Protein AF-A0A370L7A7-F1 (afdb_monomer_lite)

pLDDT: mean 73.79, std 17.94, range [21.23, 95.62]

Secondary structure (DSSP, 8-state):
------GGG-SSS-----S---GGGEEEBT-EEEEEEES-TTEEEEEEETTS-GGGEEEEEE--TT-SEEEEEEEE-SSEEEEEEEEETTT--EEEEEEEEEES-SEEEEEEEEPTT------HHHHHHHHHHHHHHHH--EEEEEEEE-GGG-PPP----SEE-SSSHHHHHHHHHH---TT-SEEEEE-SEETTTBSEEEETTEEEE--TT--GGGHHHHHHHHHHHHHHHHS-SSP--BSSTTBTTBS--SSS---B----S-EEEPPPP-

Structure (mmCIF, N/CA/C/O backbone):
data_AF-A0A370L7A7-F1
#
_entry.id   AF-A0A370L7A7-F1
#
loop_
_atom_site.group_PDB
_atom_site.id
_atom_site.type_symbol
_atom_site.label_atom_id
_atom_site.label_alt_id
_atom_site.label_comp_id
_atom_site.label_asym_id
_atom_site.label_entity_id
_atom_site.label_seq_id
_atom_site.pdbx_PDB_ins_code
_atom_site.Cartn_x
_atom_site.Cartn_y
_atom_site.Cartn_z
_atom_site.occupancy
_atom_site.B_iso_or_equiv
_atom_site.auth_seq_id
_atom_site.auth_comp_id
_atom_site.auth_asym_id
_atom_site.auth_atom_id
_atom_site.pdbx_PDB_model_num
ATOM 1 N N . MET A 1 1 ? 35.974 7.901 -20.187 1.00 23.95 1 MET A N 1
ATOM 2 C CA . MET A 1 1 ? 35.525 9.236 -19.732 1.00 23.95 1 MET A CA 1
ATOM 3 C C . MET A 1 1 ? 34.184 9.021 -19.047 1.00 23.95 1 MET A C 1
ATOM 5 O O . MET A 1 1 ? 33.267 8.573 -19.719 1.00 23.95 1 MET A O 1
ATOM 9 N N . ALA A 1 2 ? 34.089 9.188 -17.727 1.00 21.23 2 ALA A N 1
ATOM 10 C CA . ALA A 1 2 ? 32.822 9.002 -17.018 1.00 21.23 2 ALA A CA 1
ATOM 11 C C . ALA A 1 2 ? 31.926 10.217 -17.289 1.00 21.23 2 ALA A C 1
ATOM 13 O O . ALA A 1 2 ? 32.272 11.336 -16.910 1.00 21.23 2 ALA A O 1
ATOM 14 N N . ILE A 1 3 ? 30.816 10.013 -17.995 1.00 23.38 3 ILE A N 1
ATOM 15 C CA . ILE A 1 3 ? 29.836 11.067 -18.259 1.00 23.38 3 ILE A CA 1
ATOM 16 C C . ILE A 1 3 ? 28.968 11.188 -17.007 1.00 23.38 3 ILE A C 1
ATOM 18 O O . ILE A 1 3 ? 28.091 10.367 -16.758 1.00 23.38 3 ILE A O 1
ATOM 22 N N . THR A 1 4 ? 29.237 12.196 -16.181 1.00 25.44 4 THR A N 1
ATOM 23 C CA . THR A 1 4 ? 28.357 12.556 -15.067 1.00 25.44 4 THR A CA 1
ATOM 24 C C . THR A 1 4 ? 27.164 13.328 -15.625 1.00 25.44 4 THR A C 1
ATOM 26 O O . THR A 1 4 ? 27.254 14.533 -15.860 1.00 25.44 4 THR A O 1
ATOM 29 N N . VAL A 1 5 ? 26.051 12.632 -15.858 1.00 29.84 5 VAL A N 1
ATOM 3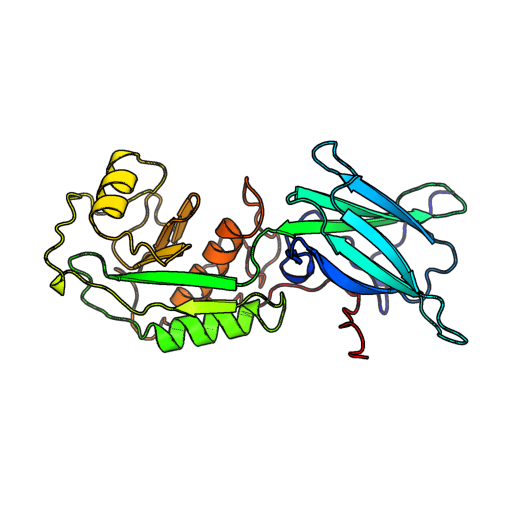0 C CA . VAL A 1 5 ? 24.775 13.263 -16.223 1.00 29.84 5 VAL A CA 1
ATOM 31 C C . VAL A 1 5 ? 24.297 14.101 -15.035 1.00 29.84 5 VAL A C 1
ATOM 33 O O . VAL A 1 5 ? 24.143 13.585 -13.927 1.00 29.84 5 VAL A O 1
ATOM 36 N N . LYS A 1 6 ? 24.105 15.412 -15.230 1.00 27.92 6 LYS A N 1
ATOM 37 C CA . LYS A 1 6 ? 23.624 16.304 -14.166 1.00 27.92 6 LYS A CA 1
ATOM 38 C C . LYS A 1 6 ? 22.087 16.297 -14.152 1.00 27.92 6 LYS A C 1
ATOM 40 O O . LYS A 1 6 ? 21.486 16.461 -15.208 1.00 27.92 6 LYS A O 1
ATOM 45 N N . PRO A 1 7 ? 21.430 16.216 -12.977 1.00 35.78 7 PRO A N 1
ATOM 46 C CA . PRO A 1 7 ? 19.965 16.105 -12.865 1.00 35.78 7 PRO A CA 1
ATOM 47 C C . PRO A 1 7 ? 19.146 17.204 -13.562 1.00 35.78 7 PRO A C 1
ATOM 49 O O . PRO A 1 7 ? 17.976 17.009 -13.872 1.00 35.78 7 PRO A O 1
ATOM 52 N N . LYS A 1 8 ? 19.748 18.373 -13.802 1.00 34.03 8 LYS A N 1
ATOM 53 C CA . LYS A 1 8 ? 19.114 19.520 -14.467 1.00 34.03 8 LYS A CA 1
ATOM 54 C C . LYS A 1 8 ? 19.068 19.419 -15.997 1.00 34.03 8 LYS A C 1
ATOM 56 O O . LYS A 1 8 ? 18.310 20.158 -16.609 1.00 34.03 8 LYS A O 1
ATOM 61 N N . ASP A 1 9 ? 19.861 18.526 -16.587 1.00 31.81 9 ASP A N 1
ATOM 62 C CA . ASP A 1 9 ? 19.927 18.325 -18.041 1.00 31.81 9 ASP A CA 1
ATOM 63 C C . ASP A 1 9 ? 18.863 17.309 -18.519 1.00 31.81 9 ASP A C 1
ATOM 65 O O . ASP A 1 9 ? 18.773 16.987 -19.698 1.00 31.81 9 ASP A O 1
ATOM 69 N N . LEU A 1 10 ? 18.030 16.822 -17.593 1.00 36.69 10 LEU A N 1
ATOM 70 C CA . LEU A 1 10 ? 16.933 15.885 -17.821 1.00 36.69 10 LEU A CA 1
ATOM 71 C C . LEU A 1 10 ? 15.619 16.666 -17.985 1.00 36.69 10 LEU A C 1
ATOM 73 O O . LEU A 1 10 ? 14.762 16.712 -17.093 1.00 36.69 10 LEU A O 1
ATOM 77 N N . THR A 1 11 ? 15.490 17.353 -19.120 1.00 34.94 11 THR A N 1
ATOM 78 C CA . THR A 1 11 ? 14.222 17.916 -19.598 1.00 34.94 11 THR A CA 1
ATOM 79 C C . THR A 1 11 ? 13.425 16.787 -20.255 1.00 34.94 11 THR A C 1
ATOM 81 O O . THR A 1 11 ? 13.694 16.435 -21.396 1.00 34.94 11 THR A O 1
ATOM 84 N N . ASP A 1 12 ? 12.485 16.225 -19.489 1.00 32.69 12 ASP A N 1
ATOM 85 C CA . ASP A 1 12 ? 11.669 15.019 -19.742 1.00 32.69 12 ASP A CA 1
ATOM 86 C C . ASP A 1 12 ? 12.405 13.664 -19.652 1.00 32.69 12 ASP A C 1
ATOM 88 O O . ASP A 1 12 ? 13.176 13.293 -20.525 1.00 32.69 12 ASP A O 1
ATOM 92 N N . GLY A 1 13 ? 12.111 12.899 -18.582 1.00 32.56 13 GLY A N 1
ATOM 93 C CA . GLY A 1 13 ? 12.817 11.656 -18.210 1.00 32.56 13 GLY A CA 1
ATOM 94 C C . GLY A 1 13 ? 14.226 11.988 -17.707 1.00 32.56 13 GLY A C 1
ATOM 95 O O . GLY A 1 13 ? 14.992 12.630 -18.395 1.00 32.56 13 GLY A O 1
ATOM 96 N N . PHE A 1 14 ? 14.708 11.702 -16.508 1.00 37.19 14 PHE A N 1
ATOM 97 C CA . PHE A 1 14 ? 14.508 10.668 -15.512 1.00 37.19 14 PHE A CA 1
ATOM 98 C C . PHE A 1 14 ? 14.930 11.313 -14.174 1.00 37.19 14 PHE A C 1
ATOM 100 O O . PHE A 1 14 ? 15.757 12.217 -14.161 1.00 37.19 14 PHE A O 1
ATOM 107 N N . GLU A 1 15 ? 14.399 10.894 -13.031 1.00 38.47 15 GLU A N 1
ATOM 108 C CA . GLU A 1 15 ? 15.046 11.208 -11.747 1.00 38.47 15 GLU A CA 1
ATOM 109 C C . GLU A 1 15 ? 15.619 9.906 -11.221 1.00 38.47 15 GLU A C 1
ATOM 111 O O . GLU A 1 15 ? 14.864 8.942 -11.074 1.00 38.47 15 GLU A O 1
ATOM 116 N N . ALA A 1 16 ? 16.933 9.888 -10.962 1.00 39.25 16 ALA A N 1
ATOM 117 C CA . ALA A 1 16 ? 17.579 8.873 -10.143 1.00 39.25 16 ALA A CA 1
ATOM 118 C C . ALA A 1 16 ? 16.805 8.799 -8.825 1.00 39.25 16 ALA A C 1
ATOM 120 O O . ALA A 1 16 ? 16.933 9.678 -7.971 1.00 39.25 16 ALA A O 1
ATOM 121 N N . ALA A 1 17 ? 15.944 7.794 -8.687 1.00 41.09 17 ALA A N 1
ATOM 122 C CA . ALA A 1 17 ? 15.307 7.524 -7.419 1.00 41.09 17 ALA A CA 1
ATOM 123 C C . ALA A 1 17 ? 16.418 7.004 -6.502 1.00 41.09 17 ALA A C 1
ATOM 125 O O . ALA A 1 17 ? 16.807 5.841 -6.577 1.00 41.09 17 ALA A O 1
ATOM 126 N N . GLY A 1 18 ? 16.973 7.892 -5.672 1.00 39.41 18 GLY A N 1
ATOM 127 C CA . GLY A 1 18 ? 17.609 7.466 -4.432 1.00 39.41 18 GLY A CA 1
ATOM 128 C C . GLY A 1 18 ? 16.570 6.634 -3.690 1.00 39.41 18 GLY A C 1
ATOM 129 O O . GLY A 1 18 ? 15.438 7.092 -3.550 1.00 39.41 18 GLY A O 1
ATOM 130 N N . GLY A 1 19 ? 16.925 5.388 -3.373 1.00 40.50 19 GLY A N 1
ATOM 131 C CA . GLY A 1 19 ? 15.992 4.295 -3.100 1.00 40.50 19 GLY A CA 1
ATOM 132 C C . GLY A 1 19 ? 14.729 4.696 -2.334 1.00 40.50 19 GLY A C 1
ATOM 133 O O . GLY A 1 19 ? 14.802 5.291 -1.265 1.00 40.50 19 GLY A O 1
ATOM 134 N N . GLY A 1 20 ? 13.571 4.348 -2.890 1.00 40.66 20 GLY A N 1
ATOM 135 C CA . GLY A 1 20 ? 12.274 4.532 -2.246 1.00 40.66 20 GLY A CA 1
ATOM 136 C C . GLY A 1 20 ? 11.209 3.689 -2.941 1.00 40.66 20 GLY A C 1
ATOM 137 O O . GLY A 1 20 ? 11.249 3.547 -4.165 1.00 40.66 20 GLY A O 1
ATOM 138 N N . ASN A 1 21 ? 10.328 3.087 -2.139 1.00 53.75 21 ASN A N 1
ATOM 139 C CA . ASN A 1 21 ? 9.256 2.168 -2.526 1.00 53.75 21 ASN A CA 1
ATOM 140 C C . ASN A 1 21 ? 8.087 2.942 -3.107 1.00 53.75 21 ASN A C 1
ATOM 142 O O . ASN A 1 21 ? 7.492 3.760 -2.407 1.00 53.75 21 ASN A O 1
ATOM 146 N N . MET A 1 22 ? 7.708 2.648 -4.347 1.00 50.75 22 MET A N 1
ATOM 147 C CA . MET A 1 22 ? 6.717 3.477 -4.998 1.00 50.75 22 MET A CA 1
ATOM 148 C C . MET A 1 22 ? 5.514 2.705 -5.540 1.00 50.75 22 MET A C 1
ATOM 150 O O . MET A 1 22 ? 5.657 1.790 -6.332 1.00 50.75 22 MET A O 1
ATOM 154 N N . PRO A 1 23 ? 4.289 3.109 -5.208 1.00 43.50 23 PRO A N 1
ATOM 155 C CA . PRO A 1 23 ? 3.060 2.472 -5.687 1.00 43.50 23 PRO A CA 1
ATOM 156 C C . PRO A 1 23 ? 2.878 2.334 -7.216 1.00 43.50 23 PRO A C 1
ATOM 158 O O . PRO A 1 23 ? 2.217 1.413 -7.694 1.00 43.50 23 PRO A O 1
ATOM 161 N N . TRP A 1 24 ? 3.511 3.179 -8.035 1.00 51.16 24 TRP A N 1
ATOM 162 C CA . TRP A 1 24 ? 3.556 2.984 -9.499 1.00 51.16 24 TRP A CA 1
ATOM 163 C C . TRP A 1 24 ? 4.594 1.929 -9.943 1.00 51.16 24 TRP A C 1
ATOM 165 O O . TRP A 1 24 ? 4.650 1.580 -11.122 1.00 51.16 24 TRP A O 1
ATOM 175 N N . GLN A 1 25 ? 5.387 1.400 -9.014 1.00 65.19 25 GLN A N 1
ATOM 176 C CA . GLN A 1 25 ? 6.301 0.266 -9.164 1.00 65.19 25 GLN A CA 1
ATOM 177 C C . GLN A 1 25 ? 5.666 -1.065 -8.722 1.00 65.19 25 GLN A C 1
ATOM 179 O O . GLN A 1 25 ? 6.345 -2.086 -8.726 1.00 65.19 25 GLN A O 1
ATOM 184 N N . LEU A 1 26 ? 4.373 -1.069 -8.366 1.00 73.81 26 LEU A N 1
ATOM 185 C CA . LEU A 1 26 ? 3.635 -2.294 -8.055 1.00 73.81 26 LEU A CA 1
ATOM 186 C C . LEU A 1 26 ? 3.154 -2.988 -9.328 1.00 73.81 26 LEU A C 1
ATOM 188 O O . LEU A 1 26 ? 2.537 -2.360 -10.197 1.00 73.81 26 LEU A O 1
ATOM 192 N N . ILE A 1 27 ? 3.390 -4.292 -9.398 1.00 76.31 27 ILE A N 1
ATOM 193 C CA . ILE A 1 27 ? 2.837 -5.181 -10.417 1.00 76.31 27 ILE A CA 1
ATOM 194 C C . ILE A 1 27 ? 2.163 -6.342 -9.694 1.00 76.31 27 ILE A C 1
ATOM 196 O O . ILE A 1 27 ? 2.765 -6.991 -8.844 1.00 76.31 27 ILE A O 1
ATOM 200 N N . GLU A 1 28 ? 0.900 -6.606 -10.011 1.00 77.25 28 GLU A N 1
ATOM 201 C CA . GLU A 1 28 ? 0.228 -7.796 -9.494 1.00 77.25 28 GLU A CA 1
ATOM 202 C C . GLU A 1 28 ? 0.887 -9.057 -10.054 1.00 77.25 28 GLU A C 1
ATOM 204 O O . GLU A 1 28 ? 1.286 -9.102 -11.220 1.00 77.25 28 GLU A O 1
ATOM 209 N N . ARG A 1 29 ? 0.984 -10.110 -9.249 1.00 82.38 29 ARG A N 1
ATOM 210 C CA . ARG A 1 29 ? 1.418 -11.422 -9.718 1.00 82.38 29 ARG A CA 1
ATOM 211 C C . ARG A 1 29 ? 0.452 -11.942 -10.789 1.00 82.38 29 ARG A C 1
ATOM 213 O O . ARG A 1 29 ? -0.748 -12.021 -10.572 1.00 82.38 29 ARG A O 1
ATOM 220 N N . GLY A 1 30 ? 0.990 -12.327 -11.943 1.00 79.50 30 GLY A N 1
ATOM 221 C CA . GLY A 1 30 ? 0.217 -12.664 -13.143 1.00 79.50 30 GLY A CA 1
ATOM 222 C C . GLY A 1 30 ? -0.216 -11.441 -13.962 1.00 79.50 30 GLY A C 1
ATOM 223 O O . GLY A 1 30 ? -0.711 -11.599 -15.077 1.00 79.50 30 GLY A O 1
ATOM 224 N N . GLY A 1 31 ? -0.003 -10.231 -13.442 1.00 78.50 31 GLY A N 1
ATOM 225 C CA . GLY A 1 31 ? -0.251 -8.964 -14.114 1.00 78.50 31 GLY A CA 1
ATOM 226 C C . GLY A 1 31 ? 0.976 -8.424 -14.849 1.00 78.50 31 GLY A C 1
ATOM 227 O O . GLY A 1 31 ? 2.096 -8.931 -14.729 1.00 78.50 31 GLY A O 1
ATOM 228 N N . ALA A 1 32 ? 0.755 -7.353 -15.611 1.00 78.94 32 ALA A N 1
ATOM 229 C CA . ALA A 1 32 ? 1.809 -6.639 -16.318 1.00 78.94 32 ALA A CA 1
ATOM 230 C C . ALA A 1 32 ? 1.576 -5.124 -16.314 1.00 78.94 32 ALA A C 1
ATOM 232 O O . ALA A 1 32 ? 0.436 -4.656 -16.276 1.00 78.94 32 ALA A O 1
ATOM 233 N N . ARG A 1 33 ? 2.664 -4.355 -16.391 1.00 74.75 33 ARG A N 1
ATOM 234 C CA . ARG A 1 33 ? 2.652 -2.891 -16.467 1.00 74.75 33 ARG A CA 1
ATOM 235 C C . ARG A 1 33 ? 3.605 -2.409 -17.558 1.00 74.75 33 ARG A C 1
ATOM 237 O O . ARG A 1 33 ? 4.749 -2.854 -17.624 1.00 74.75 33 ARG A O 1
ATOM 244 N N . GLY A 1 34 ? 3.114 -1.505 -18.404 1.00 74.56 34 GLY A N 1
ATOM 245 C CA . GLY A 1 34 ? 3.867 -0.934 -19.514 1.00 74.56 34 GLY A CA 1
ATOM 246 C C . GLY A 1 34 ? 4.601 0.350 -19.128 1.00 74.56 34 GLY A C 1
ATOM 247 O O . GLY A 1 34 ? 4.070 1.187 -18.390 1.00 74.56 34 GLY A O 1
ATOM 248 N N . LEU A 1 35 ? 5.809 0.516 -19.659 1.00 73.38 35 LEU A N 1
ATOM 249 C CA . LEU A 1 35 ? 6.670 1.685 -19.534 1.00 73.38 35 LEU A CA 1
ATOM 250 C C . LEU A 1 35 ? 6.950 2.250 -20.929 1.00 73.38 35 LEU A C 1
ATOM 252 O O . LEU A 1 35 ? 7.423 1.524 -21.801 1.00 73.38 35 LEU A O 1
ATOM 256 N N . ILE A 1 36 ? 6.718 3.549 -21.121 1.00 71.12 36 ILE A N 1
ATOM 257 C CA . ILE A 1 36 ? 7.216 4.281 -22.291 1.00 71.12 36 ILE A CA 1
ATOM 258 C C . ILE A 1 36 ? 8.580 4.876 -21.961 1.00 71.12 36 ILE A C 1
ATOM 260 O O . ILE A 1 36 ? 8.717 5.643 -21.001 1.00 71.12 36 ILE A O 1
ATOM 264 N N . ILE A 1 37 ? 9.558 4.588 -22.814 1.00 70.69 37 ILE A N 1
ATOM 265 C CA . ILE A 1 37 ? 10.928 5.082 -22.716 1.00 70.69 37 ILE A CA 1
ATOM 266 C C . ILE A 1 37 ? 11.249 5.887 -23.981 1.00 70.69 37 ILE A C 1
ATOM 268 O O . ILE A 1 37 ? 11.207 5.355 -25.086 1.00 70.69 37 ILE A O 1
ATOM 272 N N . LYS A 1 38 ? 11.576 7.173 -23.825 1.00 68.94 38 LYS A N 1
ATOM 273 C CA . LYS A 1 38 ? 11.976 8.079 -24.918 1.00 68.94 38 LYS A CA 1
ATOM 274 C C . LYS A 1 38 ? 13.480 8.348 -24.861 1.00 68.94 38 LYS A C 1
ATOM 276 O O . LYS A 1 38 ? 14.016 8.485 -23.766 1.00 68.94 38 LYS A O 1
ATOM 281 N N . GLY A 1 39 ? 14.131 8.454 -26.023 1.00 65.12 39 GLY A N 1
ATOM 282 C CA . GLY A 1 39 ? 15.538 8.867 -26.132 1.00 65.12 39 GLY A CA 1
ATOM 283 C C . GLY A 1 39 ? 16.550 7.906 -25.490 1.00 65.12 39 GLY A C 1
ATOM 284 O O . GLY A 1 39 ? 17.531 8.362 -24.914 1.00 65.12 39 GLY A O 1
ATOM 285 N N . ALA A 1 40 ? 16.293 6.595 -25.560 1.00 63.41 40 ALA A N 1
ATOM 286 C CA . ALA A 1 40 ? 17.096 5.537 -24.932 1.00 63.41 40 ALA A CA 1
ATOM 287 C C . ALA A 1 40 ? 17.463 4.421 -25.929 1.00 63.41 40 ALA A C 1
ATOM 289 O O . ALA A 1 40 ? 17.400 3.229 -25.607 1.00 63.41 40 ALA A O 1
ATOM 290 N N . ASP A 1 41 ? 17.792 4.798 -27.164 1.00 68.62 41 ASP A N 1
ATOM 291 C CA . ASP A 1 41 ? 18.084 3.842 -28.242 1.00 68.62 41 ASP A CA 1
ATOM 292 C C . ASP A 1 41 ? 19.407 3.086 -28.003 1.00 68.62 41 ASP A C 1
ATOM 294 O O . ASP A 1 41 ? 19.630 2.003 -28.549 1.00 68.62 41 ASP A O 1
ATOM 298 N N . ASP A 1 42 ? 20.281 3.633 -27.155 1.00 71.38 42 ASP A N 1
ATOM 299 C CA . ASP A 1 42 ? 21.581 3.082 -26.773 1.00 71.38 42 ASP A CA 1
ATOM 300 C C . ASP A 1 42 ? 21.566 2.298 -25.448 1.00 71.38 42 ASP A C 1
ATOM 302 O O . ASP A 1 42 ? 22.628 1.893 -24.964 1.00 71.38 42 ASP A O 1
ATOM 306 N N . LEU A 1 43 ? 20.387 2.067 -24.860 1.00 77.94 43 LEU A N 1
ATOM 307 C CA . LEU A 1 43 ? 20.244 1.322 -23.609 1.00 77.94 43 LEU A CA 1
ATOM 308 C C . LEU A 1 43 ? 19.757 -0.113 -23.849 1.00 77.94 43 LEU A C 1
ATOM 310 O O . LEU A 1 43 ? 18.865 -0.361 -24.660 1.00 77.94 43 LEU A O 1
ATOM 314 N N . ASP A 1 44 ? 20.306 -1.050 -23.091 1.00 84.50 44 ASP A N 1
ATOM 315 C CA . ASP A 1 44 ? 19.737 -2.371 -22.842 1.00 84.50 44 ASP A CA 1
ATOM 316 C C . ASP A 1 44 ? 19.046 -2.405 -21.478 1.00 84.50 44 ASP A C 1
ATOM 318 O O . ASP A 1 44 ? 19.128 -1.460 -20.684 1.00 84.50 44 ASP A O 1
ATOM 322 N N . PHE A 1 45 ? 18.337 -3.502 -21.221 1.00 84.50 45 PHE A N 1
ATOM 323 C CA . PHE A 1 45 ? 17.581 -3.689 -19.996 1.00 84.50 45 PHE A CA 1
ATOM 324 C C . PHE A 1 45 ? 17.916 -5.007 -19.320 1.00 84.50 45 PHE A C 1
ATOM 326 O O . PHE A 1 45 ? 17.984 -6.051 -19.966 1.00 84.50 45 PHE A O 1
ATOM 333 N N . GLU A 1 46 ? 18.057 -4.956 -18.002 1.00 86.19 46 GLU A N 1
ATOM 334 C CA . GLU A 1 46 ? 18.350 -6.124 -17.180 1.00 86.19 46 GLU A CA 1
ATOM 335 C C . GLU A 1 46 ? 17.449 -6.151 -15.949 1.00 86.19 46 GLU A C 1
ATOM 337 O O . GLU A 1 46 ? 17.086 -5.115 -15.390 1.00 86.19 46 GLU A O 1
ATOM 342 N N . VAL A 1 47 ? 17.087 -7.352 -15.502 1.00 84.31 47 VAL A N 1
ATOM 343 C CA . VAL A 1 47 ? 16.345 -7.551 -14.256 1.00 84.31 47 VAL A CA 1
ATOM 344 C C . VAL A 1 47 ? 17.246 -8.261 -13.262 1.00 84.31 47 VAL A C 1
ATOM 346 O O . VAL A 1 47 ? 17.705 -9.373 -13.514 1.00 84.31 47 VAL A O 1
ATOM 349 N N . PHE A 1 48 ? 17.433 -7.651 -12.098 1.00 77.12 48 PHE A N 1
ATOM 350 C CA . PHE A 1 48 ? 18.050 -8.298 -10.947 1.00 77.12 48 PHE A CA 1
ATOM 351 C C . PHE A 1 48 ? 16.997 -8.514 -9.873 1.00 77.12 48 PHE A C 1
ATOM 353 O O . PHE A 1 48 ? 16.217 -7.611 -9.582 1.00 77.12 48 PHE A O 1
ATOM 360 N N . SER A 1 49 ? 16.979 -9.688 -9.248 1.00 71.81 49 SER A N 1
ATOM 361 C CA . SER A 1 49 ? 16.248 -9.822 -7.992 1.00 71.81 49 SER A CA 1
ATOM 362 C C . SER A 1 49 ? 17.125 -9.382 -6.834 1.00 71.81 49 SER A C 1
ATOM 364 O O . SER A 1 49 ? 18.306 -9.728 -6.778 1.00 71.81 49 SER A O 1
ATOM 366 N N . VAL A 1 50 ? 16.529 -8.677 -5.880 1.00 65.94 50 VAL A N 1
ATOM 367 C CA . VAL A 1 50 ? 17.207 -8.323 -4.629 1.00 65.94 50 VAL A CA 1
ATOM 368 C C . VAL A 1 50 ? 17.358 -9.547 -3.714 1.00 65.94 50 VAL A C 1
ATOM 370 O O . VAL A 1 50 ? 18.280 -9.590 -2.907 1.00 65.94 50 VAL A O 1
ATOM 373 N N . ASP A 1 51 ? 16.516 -10.574 -3.880 1.00 65.19 51 ASP A N 1
ATOM 374 C CA . ASP A 1 51 ? 16.586 -11.842 -3.132 1.00 65.19 51 ASP A CA 1
ATOM 375 C C . ASP A 1 51 ? 17.331 -12.974 -3.877 1.00 65.19 51 ASP A C 1
ATOM 377 O O . ASP A 1 51 ? 17.372 -14.113 -3.412 1.00 65.19 51 ASP A O 1
ATOM 381 N N . GLY A 1 52 ? 17.911 -12.676 -5.046 1.00 63.03 52 GLY A N 1
ATOM 382 C CA . GLY A 1 52 ? 18.638 -13.639 -5.881 1.00 63.03 52 GLY A CA 1
ATOM 383 C C . GLY A 1 52 ? 17.769 -14.503 -6.805 1.00 63.03 52 GLY A C 1
ATOM 384 O O . GLY A 1 52 ? 18.314 -15.196 -7.666 1.00 63.03 52 GLY A O 1
ATOM 385 N N . ASN A 1 53 ? 16.436 -14.444 -6.713 1.00 68.00 53 ASN A N 1
ATOM 386 C CA . ASN A 1 53 ? 15.541 -15.151 -7.630 1.00 68.00 53 ASN A CA 1
ATOM 387 C C . ASN A 1 53 ? 15.046 -14.259 -8.778 1.00 68.00 53 ASN A C 1
ATOM 389 O O . ASN A 1 53 ? 13.935 -13.742 -8.752 1.00 68.00 53 ASN A O 1
ATOM 393 N N . TRP A 1 54 ? 15.860 -14.105 -9.818 1.00 66.19 54 TRP A N 1
ATOM 394 C CA . TRP A 1 54 ? 15.597 -13.250 -10.986 1.00 66.19 54 TRP A CA 1
ATOM 395 C C . TRP A 1 54 ? 14.374 -13.648 -11.837 1.00 66.19 54 TRP A C 1
ATOM 397 O O . TRP A 1 54 ? 13.954 -12.870 -12.685 1.00 66.19 54 TRP A O 1
ATOM 407 N N . GLN A 1 55 ? 13.760 -14.816 -11.615 1.00 72.31 55 GLN A N 1
ATOM 408 C CA . GLN A 1 55 ? 12.642 -15.309 -12.436 1.00 72.31 55 GLN A CA 1
ATOM 409 C C . GLN A 1 55 ? 11.278 -14.693 -12.090 1.00 72.31 55 GLN A C 1
ATOM 411 O O . GLN A 1 55 ? 10.270 -15.040 -12.704 1.00 72.31 55 GLN A O 1
ATOM 416 N N . GLY A 1 56 ? 11.205 -13.820 -11.085 1.00 81.00 56 GLY A N 1
ATOM 417 C CA . GLY A 1 56 ? 9.923 -13.290 -10.626 1.00 81.00 56 GLY A CA 1
ATOM 418 C C . GLY A 1 56 ? 9.425 -12.027 -11.321 1.00 81.00 56 GLY A C 1
ATOM 419 O O . GLY A 1 56 ? 8.237 -11.729 -11.205 1.00 81.00 56 GLY A O 1
ATOM 420 N N . LEU A 1 57 ? 10.273 -11.348 -12.096 1.00 85.44 57 LEU A N 1
ATOM 421 C CA . LEU A 1 57 ? 9.884 -10.253 -12.980 1.00 85.44 57 LEU A CA 1
ATOM 422 C C . LEU A 1 57 ? 10.473 -10.492 -14.369 1.00 85.44 57 LEU A C 1
ATOM 424 O O . LEU A 1 57 ? 11.683 -10.625 -14.525 1.00 85.44 57 LEU A O 1
ATOM 428 N N . ILE A 1 58 ? 9.612 -10.522 -15.379 1.00 88.31 58 ILE A N 1
ATOM 429 C CA . ILE A 1 58 ? 10.008 -10.688 -16.780 1.00 88.31 58 ILE A CA 1
ATOM 430 C C . ILE A 1 58 ? 9.717 -9.383 -17.503 1.00 88.31 58 ILE A C 1
ATOM 432 O O . ILE A 1 58 ? 8.641 -8.817 -17.324 1.00 88.31 58 ILE A O 1
ATOM 436 N N . PHE A 1 59 ? 10.639 -8.916 -18.340 1.00 87.44 59 PHE A N 1
ATOM 437 C CA . PHE A 1 59 ? 10.359 -7.813 -19.249 1.00 87.44 59 PHE A CA 1
ATOM 438 C C . PHE A 1 59 ? 10.231 -8.311 -20.687 1.00 87.44 59 PHE A C 1
ATOM 440 O O . PHE A 1 59 ? 10.809 -9.327 -21.069 1.00 87.44 59 PHE A O 1
ATOM 447 N N . SER A 1 60 ? 9.466 -7.580 -21.485 1.00 87.19 60 SER A N 1
ATOM 448 C CA . SER A 1 60 ? 9.405 -7.741 -22.935 1.00 87.19 60 SER A CA 1
ATOM 449 C C . SER A 1 60 ? 9.348 -6.368 -23.581 1.00 87.19 60 SER A C 1
ATOM 451 O O . SER A 1 60 ? 8.790 -5.435 -23.007 1.00 87.19 60 SER A O 1
ATOM 453 N N . GLU A 1 61 ? 9.939 -6.240 -24.758 1.00 84.62 61 GLU A N 1
ATOM 454 C CA . GLU A 1 61 ? 9.878 -5.027 -25.563 1.00 84.62 61 GLU A CA 1
ATOM 455 C C . GLU A 1 61 ? 8.867 -5.223 -26.692 1.00 84.62 61 GLU A C 1
ATOM 457 O O . GLU A 1 61 ? 8.773 -6.308 -27.266 1.00 84.62 61 GLU A O 1
ATOM 462 N N . THR A 1 62 ? 8.062 -4.198 -26.966 1.00 80.69 62 THR A N 1
ATOM 463 C CA . THR A 1 62 ? 7.134 -4.194 -28.101 1.00 80.69 62 THR A CA 1
ATOM 464 C C . THR A 1 62 ? 7.726 -3.386 -29.242 1.00 80.69 62 THR A C 1
ATOM 466 O O . THR A 1 62 ? 8.012 -2.200 -29.083 1.00 80.69 62 THR A O 1
ATOM 469 N N . ASP A 1 63 ? 7.856 -4.023 -30.405 1.00 71.38 63 ASP A N 1
ATOM 470 C CA . ASP A 1 63 ? 8.277 -3.352 -31.630 1.00 71.38 63 ASP A CA 1
ATOM 471 C C . ASP A 1 63 ? 7.171 -2.414 -32.120 1.00 71.38 63 ASP A C 1
ATOM 473 O O . ASP A 1 63 ? 6.103 -2.844 -32.565 1.00 71.38 63 ASP A O 1
ATOM 477 N N . LEU A 1 64 ? 7.434 -1.111 -32.061 1.00 72.50 64 LEU A N 1
ATOM 478 C CA . LEU A 1 64 ? 6.508 -0.089 -32.528 1.00 72.50 64 LEU A CA 1
ATOM 479 C C . LEU A 1 64 ? 7.021 0.551 -33.816 1.00 72.50 64 LEU A C 1
ATOM 481 O O . LEU A 1 64 ? 7.981 1.323 -33.830 1.00 72.50 64 LEU A O 1
ATOM 485 N N . TYR A 1 65 ? 6.349 0.256 -34.928 1.00 70.44 65 TYR A N 1
ATOM 486 C CA . TYR A 1 65 ? 6.706 0.826 -36.223 1.00 70.44 65 TYR A CA 1
ATOM 487 C C . TYR A 1 65 ? 6.568 2.358 -36.210 1.00 70.44 65 TYR A C 1
ATOM 489 O O . TYR A 1 65 ? 5.475 2.885 -36.007 1.00 70.44 65 TYR A O 1
ATOM 497 N N . LYS A 1 66 ? 7.675 3.067 -36.482 1.00 75.56 66 LYS A N 1
ATOM 498 C CA . LYS A 1 66 ? 7.772 4.543 -36.539 1.00 75.56 66 LYS A CA 1
ATOM 499 C C . LYS A 1 66 ? 7.476 5.280 -35.220 1.00 75.56 66 LYS A C 1
ATOM 501 O O . LYS A 1 66 ? 7.226 6.485 -35.260 1.00 75.56 66 LYS A O 1
ATOM 506 N N . ALA A 1 67 ? 7.508 4.605 -34.072 1.00 73.25 67 ALA A N 1
ATOM 507 C CA . ALA A 1 67 ? 7.419 5.292 -32.786 1.00 73.25 67 ALA A CA 1
ATOM 508 C C . ALA A 1 67 ? 8.750 5.973 -32.423 1.00 73.25 67 ALA A C 1
ATOM 510 O O . ALA A 1 67 ? 9.825 5.455 -32.706 1.00 73.25 67 ALA A O 1
ATOM 511 N N . ASP A 1 68 ? 8.664 7.130 -31.767 1.00 73.12 68 ASP A N 1
ATOM 512 C CA . ASP A 1 68 ? 9.794 7.884 -31.200 1.00 73.12 68 ASP A CA 1
ATOM 513 C C . ASP A 1 68 ? 10.212 7.379 -29.803 1.00 73.12 68 ASP A C 1
ATOM 515 O O . ASP A 1 68 ? 10.904 8.069 -29.052 1.00 73.12 68 ASP A O 1
ATOM 519 N N . HIS A 1 69 ? 9.703 6.214 -29.408 1.00 71.38 69 HIS A N 1
ATOM 520 C CA . HIS A 1 69 ? 9.846 5.650 -28.077 1.00 71.38 69 HIS A CA 1
ATOM 521 C C . HIS A 1 69 ? 9.803 4.125 -28.122 1.00 71.38 69 HIS A C 1
ATOM 523 O O . HIS A 1 69 ? 9.281 3.525 -29.061 1.00 71.38 69 HIS A O 1
ATOM 529 N N . ARG A 1 70 ? 10.314 3.519 -27.054 1.00 75.12 70 ARG A N 1
ATOM 530 C CA . ARG A 1 70 ? 10.285 2.080 -26.795 1.00 75.12 70 ARG A CA 1
ATOM 531 C C . ARG A 1 70 ? 9.209 1.787 -25.756 1.00 75.12 70 ARG A C 1
ATOM 533 O O . ARG A 1 70 ? 9.090 2.520 -24.768 1.00 75.12 70 ARG A O 1
ATOM 540 N N . GLU A 1 71 ? 8.434 0.730 -25.971 1.00 78.12 71 GLU A N 1
ATOM 541 C CA . GLU A 1 71 ? 7.452 0.237 -25.004 1.00 78.12 71 GLU A CA 1
ATOM 542 C C . GLU A 1 71 ? 7.954 -1.046 -24.346 1.00 78.12 71 GLU A C 1
ATOM 544 O O . GLU A 1 71 ? 8.158 -2.062 -25.012 1.00 78.12 71 GLU A O 1
ATOM 549 N N . ILE A 1 72 ? 8.125 -1.001 -23.024 1.00 81.31 72 ILE A N 1
ATOM 550 C CA . ILE A 1 72 ? 8.567 -2.141 -22.219 1.00 81.31 72 ILE A CA 1
ATOM 551 C C . ILE A 1 72 ? 7.436 -2.613 -21.323 1.00 81.31 72 ILE A C 1
ATOM 553 O O . ILE A 1 72 ? 6.894 -1.844 -20.536 1.00 81.31 72 ILE A O 1
ATOM 557 N N . TRP A 1 73 ? 7.117 -3.898 -21.393 1.00 81.81 73 TRP A N 1
ATOM 558 C CA . TRP A 1 73 ? 6.132 -4.553 -20.546 1.00 81.81 73 TRP A CA 1
ATOM 559 C C . TRP A 1 73 ? 6.825 -5.369 -19.474 1.00 81.81 73 TRP A C 1
ATOM 561 O O . TRP A 1 73 ? 7.469 -6.374 -19.769 1.00 81.81 73 TRP A O 1
ATOM 571 N N . LEU A 1 74 ? 6.648 -4.953 -18.227 1.00 83.62 74 LEU A N 1
ATOM 572 C CA . LEU A 1 74 ? 7.098 -5.669 -17.044 1.00 83.62 74 LEU A CA 1
ATOM 573 C C . LEU A 1 74 ? 5.970 -6.578 -16.554 1.00 83.62 74 LEU A C 1
ATOM 575 O O . LEU A 1 74 ? 4.872 -6.096 -16.296 1.00 83.62 74 LEU A O 1
ATOM 579 N N . SER A 1 75 ? 6.222 -7.877 -16.431 1.00 85.94 75 SER A N 1
ATOM 580 C CA . SER A 1 75 ? 5.241 -8.900 -16.051 1.00 85.94 75 SER A CA 1
ATOM 581 C C . SER A 1 75 ? 5.672 -9.609 -14.772 1.00 85.94 75 SER A C 1
ATOM 583 O O . SER A 1 75 ? 6.743 -10.218 -14.725 1.00 85.94 75 SER A O 1
ATOM 585 N N . GLY A 1 76 ? 4.833 -9.548 -13.739 1.00 85.94 76 GLY A N 1
ATOM 586 C CA . GLY A 1 76 ? 5.106 -10.162 -12.441 1.00 85.94 76 GLY A CA 1
ATOM 587 C C . GLY A 1 76 ? 4.760 -11.648 -12.444 1.00 85.94 76 GLY A C 1
ATOM 588 O O . GLY A 1 76 ? 3.634 -12.022 -12.748 1.00 85.94 76 GLY A O 1
ATOM 589 N N . GLN A 1 77 ? 5.705 -12.511 -12.084 1.00 86.44 77 GLN A N 1
ATOM 590 C CA . GLN A 1 77 ? 5.522 -13.972 -12.041 1.00 86.44 77 GLN A CA 1
ATOM 591 C C . GLN A 1 77 ? 5.516 -14.513 -10.614 1.00 86.44 77 GLN A C 1
ATOM 593 O O . GLN A 1 77 ? 4.740 -15.408 -10.256 1.00 86.44 77 GLN A O 1
ATOM 598 N N . ARG A 1 78 ? 6.379 -13.945 -9.774 1.00 84.19 78 ARG A N 1
ATOM 599 C CA . ARG A 1 78 ? 6.565 -14.352 -8.387 1.00 84.19 78 ARG A CA 1
ATOM 600 C C . ARG A 1 78 ? 6.585 -13.112 -7.520 1.00 84.19 78 ARG A C 1
ATOM 602 O O . ARG A 1 78 ? 7.215 -12.129 -7.883 1.00 84.19 78 ARG A O 1
ATOM 609 N N . GLN A 1 79 ? 5.903 -13.191 -6.381 1.00 82.12 79 GLN A N 1
ATOM 610 C CA . GLN A 1 79 ? 5.987 -12.147 -5.375 1.00 82.12 79 GLN A CA 1
ATOM 611 C C . GLN A 1 79 ? 7.444 -11.951 -4.966 1.00 82.12 79 GLN A C 1
ATOM 613 O O . GLN A 1 79 ? 8.140 -12.919 -4.651 1.00 82.12 79 GLN A O 1
ATOM 618 N N . GLY A 1 80 ? 7.877 -10.703 -4.951 1.00 77.25 80 GLY A N 1
ATOM 619 C CA . GLY A 1 80 ? 9.243 -10.366 -4.626 1.00 77.25 80 GLY A CA 1
ATOM 620 C C . GLY A 1 80 ? 9.598 -8.988 -5.131 1.00 77.25 80 GLY A C 1
ATOM 621 O O . GLY A 1 80 ? 8.774 -8.265 -5.694 1.00 77.25 80 GLY A O 1
ATOM 622 N N . LEU A 1 81 ? 10.857 -8.655 -4.916 1.00 77.56 81 LEU A N 1
ATOM 623 C CA . LEU A 1 81 ? 11.399 -7.365 -5.252 1.00 77.56 81 LEU A CA 1
ATOM 624 C C . LEU A 1 81 ? 12.463 -7.505 -6.329 1.00 77.56 81 LEU A C 1
ATOM 626 O O . LEU A 1 81 ? 13.462 -8.211 -6.167 1.00 77.56 81 LEU A O 1
ATOM 630 N N . TYR A 1 82 ? 12.289 -6.708 -7.368 1.00 80.62 82 TYR A N 1
ATOM 631 C CA . TYR A 1 82 ? 13.121 -6.725 -8.549 1.00 80.62 82 TYR A CA 1
ATOM 632 C C . TYR A 1 82 ? 13.652 -5.329 -8.828 1.00 80.62 82 TYR A C 1
ATOM 634 O O . TYR A 1 82 ? 13.005 -4.330 -8.538 1.00 80.62 82 TYR A O 1
ATOM 642 N N . SER A 1 83 ? 14.839 -5.254 -9.401 1.00 80.44 83 SER A N 1
ATOM 643 C CA . SER A 1 83 ? 15.413 -4.039 -9.945 1.00 80.44 83 SER A CA 1
ATOM 644 C C . SER A 1 83 ? 15.435 -4.186 -11.458 1.00 80.44 83 SER A C 1
ATOM 646 O O . SER A 1 83 ? 16.075 -5.093 -11.990 1.00 80.44 83 SER A O 1
ATOM 648 N N . PHE A 1 84 ? 14.708 -3.316 -12.147 1.00 81.31 84 PHE A N 1
ATOM 649 C CA . PHE A 1 84 ? 14.745 -3.168 -13.593 1.00 81.31 84 PHE A CA 1
ATOM 650 C C . PHE A 1 84 ? 15.770 -2.090 -13.948 1.00 81.31 84 PHE A C 1
ATOM 652 O O . PHE A 1 84 ? 15.593 -0.915 -13.624 1.00 81.31 84 PHE A O 1
ATOM 659 N N . ASN A 1 85 ? 16.868 -2.505 -14.563 1.00 80.12 85 ASN A N 1
ATOM 660 C CA . ASN A 1 85 ? 18.074 -1.720 -14.773 1.00 80.12 85 ASN A CA 1
ATOM 661 C C . ASN A 1 85 ? 18.184 -1.338 -16.236 1.00 80.12 85 ASN A C 1
ATOM 663 O O . ASN A 1 85 ? 17.930 -2.141 -17.126 1.00 80.12 85 ASN A O 1
ATOM 667 N N . PHE A 1 86 ? 18.590 -0.100 -16.453 1.00 81.00 86 PHE A N 1
ATOM 668 C CA . PHE A 1 86 ? 18.843 0.497 -17.745 1.00 81.00 86 PHE A CA 1
ATOM 669 C C . PHE A 1 86 ? 20.356 0.535 -17.885 1.00 81.00 86 PHE A C 1
ATOM 671 O O . PHE A 1 86 ? 21.037 1.213 -17.108 1.00 81.00 86 PHE A O 1
ATOM 678 N N . VAL A 1 87 ? 20.879 -0.223 -18.835 1.00 80.38 87 VAL A N 1
ATOM 679 C CA . VAL A 1 87 ? 22.307 -0.492 -18.980 1.00 80.38 87 VAL A CA 1
ATOM 680 C C . VAL A 1 87 ? 22.786 0.133 -20.278 1.00 80.38 87 VAL A C 1
ATOM 682 O O . VAL A 1 87 ? 22.210 -0.092 -21.333 1.00 80.38 87 VAL A O 1
ATOM 685 N N . SER A 1 88 ? 23.833 0.948 -20.228 1.00 76.88 88 SER A N 1
ATOM 686 C CA . SER A 1 88 ? 24.397 1.541 -21.441 1.00 76.88 88 SER A CA 1
ATOM 687 C C . SER A 1 88 ? 25.081 0.471 -22.293 1.00 76.88 88 SER A C 1
ATOM 689 O O . SER A 1 88 ? 26.037 -0.151 -21.832 1.00 76.88 88 SER A O 1
ATOM 691 N N . ARG A 1 89 ? 24.678 0.315 -23.561 1.00 79.88 89 ARG A N 1
ATOM 692 C CA . ARG A 1 89 ? 25.284 -0.652 -24.502 1.00 79.88 89 ARG A CA 1
ATOM 693 C C . ARG A 1 89 ? 26.780 -0.449 -24.703 1.00 79.88 89 ARG A C 1
ATOM 695 O O . ARG A 1 89 ? 27.525 -1.399 -24.906 1.00 79.88 89 ARG A O 1
ATOM 702 N N . SER A 1 90 ? 27.219 0.807 -24.675 1.00 77.81 90 SER A N 1
ATOM 703 C CA . SER A 1 90 ? 28.609 1.167 -24.964 1.00 77.81 90 SER A CA 1
ATOM 704 C C . SER A 1 90 ? 29.561 0.878 -23.804 1.00 77.81 90 SER A C 1
ATOM 706 O O . SER A 1 90 ? 30.741 0.620 -24.033 1.00 77.81 90 SER A O 1
ATOM 708 N N . SER A 1 91 ? 29.069 0.937 -22.565 1.00 76.31 91 SER A N 1
ATOM 709 C CA . SER A 1 91 ? 29.903 0.828 -21.361 1.00 76.31 91 SER A CA 1
ATOM 710 C C . SER A 1 91 ? 29.557 -0.357 -20.463 1.00 76.31 91 SER A C 1
ATOM 712 O O . SER A 1 91 ? 30.341 -0.675 -19.573 1.00 76.31 91 SER A O 1
ATOM 714 N N . GLY A 1 92 ? 28.399 -0.991 -20.659 1.00 74.25 92 GLY A N 1
ATOM 715 C CA . GLY A 1 92 ? 27.859 -2.021 -19.769 1.00 74.25 92 GLY A CA 1
ATOM 716 C C . GLY A 1 92 ? 27.458 -1.498 -18.385 1.00 74.25 92 GLY A C 1
ATOM 717 O O . GLY A 1 92 ? 27.164 -2.287 -17.495 1.00 74.25 92 GLY A O 1
ATOM 718 N N . ALA A 1 93 ? 27.474 -0.180 -18.164 1.00 73.50 93 ALA A N 1
ATOM 719 C CA . ALA A 1 93 ? 27.164 0.407 -16.868 1.00 73.50 93 ALA A CA 1
ATOM 720 C C . ALA A 1 93 ? 25.658 0.649 -16.707 1.00 73.50 93 ALA A C 1
ATOM 722 O O . ALA A 1 93 ? 25.011 1.182 -17.612 1.00 73.50 93 ALA A O 1
ATOM 723 N N . THR A 1 94 ? 25.120 0.344 -15.523 1.00 70.75 94 THR A N 1
ATOM 724 C CA . THR A 1 94 ? 23.771 0.765 -15.130 1.00 70.75 94 THR A CA 1
ATOM 725 C C . THR A 1 94 ? 23.718 2.286 -15.026 1.00 70.75 94 THR A C 1
ATOM 727 O O . THR A 1 94 ? 24.349 2.883 -14.153 1.00 70.75 94 THR A O 1
ATOM 730 N N . VAL A 1 95 ? 22.948 2.917 -15.909 1.00 70.19 95 VAL A N 1
ATOM 731 C CA . VAL A 1 95 ? 22.735 4.373 -15.925 1.00 70.19 95 VAL A CA 1
ATOM 732 C C . VAL A 1 95 ? 21.517 4.783 -15.105 1.00 70.19 95 VAL A C 1
ATOM 734 O O . VAL A 1 95 ? 21.450 5.901 -14.597 1.00 70.19 95 VAL A O 1
ATOM 737 N N . TYR A 1 96 ? 20.554 3.873 -14.959 1.00 70.19 96 TYR A N 1
ATOM 738 C CA . TYR A 1 96 ? 19.327 4.090 -14.210 1.00 70.19 96 TYR A CA 1
ATOM 739 C C . TYR A 1 96 ? 18.740 2.754 -13.759 1.00 70.19 96 TYR A C 1
ATOM 741 O O . TYR A 1 96 ? 18.957 1.732 -14.402 1.00 70.19 96 TYR A O 1
ATOM 749 N N . TYR A 1 97 ? 17.980 2.746 -12.669 1.00 70.69 97 TYR A N 1
ATOM 750 C CA . TYR A 1 97 ? 17.218 1.571 -12.271 1.00 70.69 97 TYR A CA 1
ATOM 751 C C . TYR A 1 97 ? 15.88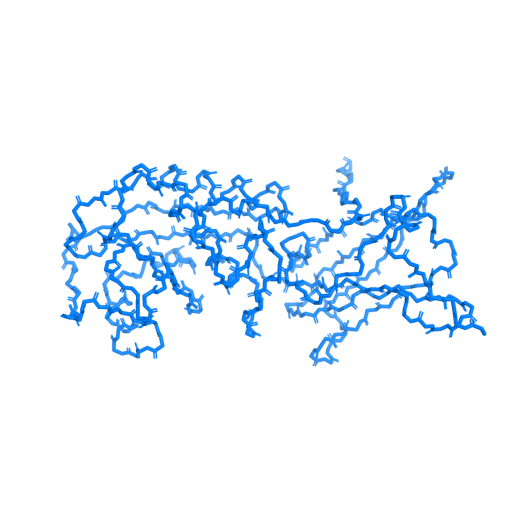5 1.965 -11.646 1.00 70.69 97 TYR A C 1
ATOM 753 O O . TYR A 1 97 ? 15.720 3.054 -11.091 1.00 70.69 97 TYR A O 1
ATOM 761 N N . ILE A 1 98 ? 14.930 1.049 -11.742 1.00 72.75 98 ILE A N 1
ATOM 762 C CA . ILE A 1 98 ? 13.602 1.137 -11.152 1.00 72.75 98 ILE A CA 1
ATOM 763 C C . ILE A 1 98 ? 13.431 -0.108 -10.290 1.00 72.75 98 ILE A C 1
ATOM 765 O O . ILE A 1 98 ? 13.472 -1.222 -10.800 1.00 72.75 98 ILE A O 1
ATOM 769 N N . ASN A 1 99 ? 13.215 0.066 -8.990 1.00 74.38 99 ASN A N 1
ATOM 770 C CA . ASN A 1 99 ? 12.749 -1.042 -8.160 1.00 74.38 99 ASN A CA 1
ATOM 771 C C . ASN A 1 99 ? 11.287 -1.340 -8.498 1.00 74.38 99 ASN A C 1
ATOM 773 O O . ASN A 1 99 ? 10.533 -0.413 -8.756 1.00 74.38 99 ASN A O 1
ATOM 777 N N . VAL A 1 100 ? 10.900 -2.607 -8.519 1.00 76.25 100 VAL A N 1
ATOM 778 C CA . VAL A 1 100 ? 9.576 -3.105 -8.890 1.00 76.25 100 VAL A CA 1
ATOM 779 C C . VAL A 1 100 ? 9.180 -4.166 -7.878 1.00 76.25 100 VAL A C 1
ATOM 781 O O . VAL A 1 100 ? 9.864 -5.181 -7.745 1.00 76.25 100 VAL A O 1
ATOM 784 N N . ASP A 1 101 ? 8.079 -3.933 -7.175 1.00 78.31 101 ASP A N 1
ATOM 785 C CA . ASP A 1 101 ? 7.512 -4.904 -6.247 1.00 78.31 101 ASP A CA 1
ATOM 786 C C . ASP A 1 101 ? 6.422 -5.694 -6.976 1.00 78.31 101 ASP A C 1
ATOM 788 O O . ASP A 1 101 ? 5.412 -5.145 -7.432 1.00 78.31 101 ASP A O 1
ATOM 792 N N . VAL A 1 102 ? 6.627 -7.005 -7.086 1.00 79.19 102 VAL A N 1
ATOM 793 C CA . VAL A 1 102 ? 5.576 -7.927 -7.508 1.00 79.19 102 VAL A CA 1
ATOM 794 C C . VAL A 1 102 ? 4.817 -8.351 -6.261 1.00 79.19 102 VAL A C 1
ATOM 796 O O . VAL A 1 102 ? 5.388 -8.958 -5.352 1.00 79.19 102 VAL A O 1
ATOM 799 N N . VAL A 1 103 ? 3.530 -8.032 -6.214 1.00 80.69 103 VAL A N 1
ATOM 800 C CA . VAL A 1 103 ? 2.656 -8.256 -5.055 1.00 80.69 103 VAL A CA 1
ATOM 801 C C . VAL A 1 103 ? 1.555 -9.252 -5.397 1.00 80.69 103 VAL A C 1
ATOM 803 O O . VAL A 1 103 ? 1.193 -9.409 -6.560 1.00 80.69 103 VAL A O 1
ATOM 806 N N . ASN A 1 104 ? 1.015 -9.951 -4.398 1.00 76.62 104 ASN A N 1
ATOM 807 C CA . ASN A 1 104 ? -0.040 -10.938 -4.651 1.00 76.62 104 ASN A CA 1
ATOM 808 C C . ASN A 1 104 ? -1.397 -10.300 -4.963 1.00 76.62 104 ASN A C 1
ATOM 810 O O . ASN A 1 104 ? -2.164 -10.895 -5.705 1.00 76.62 104 ASN A O 1
ATOM 814 N N . GLU A 1 105 ? -1.704 -9.137 -4.385 1.00 73.88 105 GLU A N 1
ATOM 815 C CA . GLU A 1 105 ? -3.048 -8.557 -4.424 1.00 73.88 105 GLU A CA 1
ATOM 816 C C . GLU A 1 105 ? -2.946 -7.030 -4.565 1.00 73.88 105 GLU A C 1
ATOM 818 O O . GLU A 1 105 ? -2.322 -6.367 -3.734 1.00 73.88 105 GLU A O 1
ATOM 823 N N . LEU A 1 106 ? -3.560 -6.462 -5.611 1.00 76.69 106 LEU A N 1
ATOM 824 C CA . LEU A 1 106 ? -3.801 -5.010 -5.722 1.00 76.69 106 LEU A CA 1
ATOM 825 C C . LEU A 1 106 ? -5.190 -4.615 -5.196 1.00 76.69 106 LEU A C 1
ATOM 827 O O . LEU A 1 106 ? -5.503 -3.430 -5.069 1.00 76.69 106 LEU A O 1
ATOM 831 N N . GLU A 1 107 ? -6.022 -5.601 -4.869 1.00 88.12 107 GLU A N 1
ATOM 832 C CA . GLU A 1 107 ? -7.301 -5.406 -4.205 1.00 88.12 107 GLU A CA 1
ATOM 833 C C . GLU A 1 107 ? -7.204 -5.809 -2.730 1.00 88.12 107 GLU A C 1
ATOM 835 O O . GLU A 1 107 ? -6.888 -6.948 -2.395 1.00 88.12 107 GLU A O 1
ATOM 840 N N . VAL A 1 108 ? -7.499 -4.872 -1.832 1.00 89.88 108 VAL A N 1
ATOM 841 C CA . VAL A 1 108 ? -7.432 -5.079 -0.382 1.00 89.88 108 VAL A CA 1
ATOM 842 C C . VAL A 1 108 ? -8.836 -5.018 0.206 1.00 89.88 108 VAL A C 1
ATOM 844 O O . VAL A 1 108 ? -9.523 -4.004 0.101 1.00 89.88 108 VAL A O 1
ATOM 847 N N . VAL A 1 109 ? -9.275 -6.100 0.842 1.00 94.56 109 VAL A N 1
ATOM 848 C CA . VAL A 1 109 ? -10.567 -6.190 1.525 1.00 94.56 109 VAL A CA 1
ATOM 849 C C . VAL A 1 109 ? -10.369 -5.843 2.999 1.00 94.56 109 VAL A C 1
ATOM 851 O O . VAL A 1 109 ? -9.833 -6.633 3.778 1.00 94.56 109 VAL A O 1
ATOM 854 N N . ALA A 1 110 ? -10.803 -4.645 3.375 1.00 95.62 110 ALA A N 1
ATOM 855 C CA . ALA A 1 110 ? -10.600 -4.067 4.692 1.00 95.62 110 ALA A CA 1
ATOM 856 C C . ALA A 1 110 ? -11.838 -4.210 5.586 1.00 95.62 110 ALA A C 1
ATOM 858 O O . ALA A 1 110 ? -12.950 -3.872 5.176 1.00 95.62 110 ALA A O 1
ATOM 859 N N . ALA A 1 111 ? -11.641 -4.631 6.833 1.00 95.12 111 ALA A N 1
ATOM 860 C CA . ALA A 1 111 ? -12.600 -4.445 7.917 1.00 95.12 111 ALA A CA 1
ATOM 861 C C . ALA A 1 111 ? -12.080 -3.362 8.865 1.00 95.12 111 ALA A C 1
ATOM 863 O O . ALA A 1 111 ? -10.935 -3.432 9.320 1.00 95.12 111 ALA A O 1
ATOM 864 N N . PHE A 1 112 ? -12.917 -2.367 9.155 1.00 94.31 112 PHE A N 1
ATOM 865 C CA . PHE A 1 112 ? -12.574 -1.288 10.073 1.00 94.31 112 PHE A CA 1
ATOM 866 C C . PHE A 1 112 ? -13.224 -1.521 11.433 1.00 94.31 112 PHE A C 1
ATOM 868 O O . PHE A 1 112 ? -14.378 -1.937 11.496 1.00 94.31 112 PHE A O 1
ATOM 875 N N . TYR A 1 113 ? -12.506 -1.218 12.509 1.00 91.81 113 TYR A N 1
ATOM 876 C CA . TYR A 1 113 ? -12.963 -1.420 13.879 1.00 91.81 113 TYR A CA 1
ATOM 877 C C . TYR A 1 113 ? -12.815 -0.135 14.676 1.00 91.81 113 TYR A C 1
ATOM 879 O O . TYR A 1 113 ? -11.718 0.414 14.740 1.00 91.81 113 TYR A O 1
ATOM 887 N N . TYR A 1 114 ? -13.876 0.324 15.335 1.00 89.06 114 TYR A N 1
ATOM 888 C CA . TYR A 1 114 ? -13.715 1.301 16.408 1.00 89.06 114 TYR A CA 1
ATOM 889 C C . TYR A 1 114 ? -13.279 0.595 17.675 1.00 89.06 114 TYR A C 1
ATOM 891 O O . TYR A 1 114 ? -13.967 -0.314 18.135 1.00 89.06 114 TYR A O 1
ATOM 899 N N . LEU A 1 115 ? -12.156 1.024 18.247 1.00 87.50 115 LEU A N 1
ATOM 900 C CA . LEU A 1 115 ? -11.757 0.550 19.563 1.00 87.50 115 LEU A CA 1
ATOM 901 C C . LEU A 1 115 ? -12.683 1.126 20.653 1.00 87.50 115 LEU A C 1
ATOM 903 O O . LEU A 1 115 ? -13.231 2.226 20.493 1.00 87.50 115 LEU A O 1
ATOM 907 N N . PRO A 1 116 ? -12.847 0.409 21.776 1.00 81.44 116 PRO A N 1
ATOM 908 C CA . PRO A 1 116 ? -13.602 0.862 22.936 1.00 81.44 116 PRO A CA 1
ATOM 909 C C . PRO A 1 116 ? -13.276 2.288 23.373 1.00 81.44 116 PRO A C 1
ATOM 911 O O . PRO A 1 116 ? -12.119 2.705 23.437 1.00 81.44 116 PRO A O 1
ATOM 914 N N . GLY A 1 117 ? -14.307 3.058 23.719 1.00 74.94 117 GLY A N 1
ATOM 915 C CA . GLY A 1 117 ? -14.133 4.421 24.231 1.00 74.94 117 GLY A CA 1
ATOM 916 C C . GLY A 1 117 ? -13.794 5.481 23.175 1.00 74.94 117 GLY A C 1
ATOM 917 O O . GLY A 1 117 ? -13.634 6.656 23.526 1.00 74.94 117 GLY A O 1
ATOM 918 N N . VAL A 1 118 ? -13.751 5.129 21.885 1.00 77.94 118 VAL A N 1
ATOM 919 C CA . VAL A 1 118 ? -13.670 6.113 20.799 1.00 77.94 118 VAL A CA 1
ATOM 920 C C . VAL A 1 118 ? -14.975 6.903 20.722 1.00 77.94 118 VAL A C 1
ATOM 922 O O . VAL A 1 118 ? -16.018 6.413 20.297 1.00 77.94 118 VAL A O 1
ATOM 925 N N . ARG A 1 119 ? -14.916 8.170 21.142 1.00 70.44 119 ARG A N 1
ATOM 926 C CA . ARG A 1 119 ? -16.089 9.062 21.179 1.00 70.44 119 ARG A CA 1
ATOM 927 C C . ARG A 1 119 ? -16.407 9.726 19.841 1.00 70.44 119 ARG A C 1
ATOM 929 O O . ARG A 1 119 ? -17.522 10.196 19.657 1.00 70.44 119 ARG A O 1
ATOM 936 N N . LYS A 1 120 ? -15.429 9.808 18.938 1.00 76.12 120 LYS A N 1
ATOM 937 C CA . LYS A 1 120 ? -15.552 10.483 17.641 1.00 76.12 120 LYS A CA 1
ATOM 938 C C . LYS A 1 120 ? -15.470 9.451 16.534 1.00 76.12 120 LYS A C 1
ATOM 940 O O . LYS A 1 120 ? -14.450 8.776 16.403 1.00 76.12 120 LYS A O 1
ATOM 945 N N . LYS A 1 121 ? -16.538 9.336 15.753 1.00 82.38 121 LYS A N 1
ATOM 946 C CA . LYS A 1 121 ? -16.626 8.367 14.664 1.00 82.38 121 LYS A CA 1
ATOM 947 C C . LYS A 1 121 ? -16.401 9.087 13.336 1.00 82.38 121 LYS A C 1
ATOM 949 O O . LYS A 1 121 ? -17.052 10.075 13.023 1.00 82.38 121 LYS A O 1
ATOM 954 N N . PHE A 1 122 ? -15.457 8.582 12.562 1.00 85.56 122 PHE A N 1
ATOM 955 C CA . PHE A 1 122 ? -15.182 9.002 11.195 1.00 85.56 122 PHE A CA 1
ATOM 956 C C . PHE A 1 122 ? -16.068 8.228 10.211 1.00 85.56 122 PHE A C 1
ATOM 958 O O . PHE A 1 122 ? -16.370 7.052 10.396 1.00 85.56 122 PHE A O 1
ATOM 965 N N . ASN A 1 123 ? -16.463 8.858 9.111 1.00 88.62 123 ASN A N 1
ATOM 966 C CA . ASN A 1 123 ? -17.186 8.139 8.069 1.00 88.62 123 ASN A CA 1
ATOM 967 C C . ASN A 1 123 ? -16.209 7.251 7.268 1.00 88.62 123 ASN A C 1
ATOM 969 O O . ASN A 1 123 ? -15.403 7.758 6.484 1.00 88.62 123 ASN A O 1
ATOM 973 N N . VAL A 1 124 ? -16.297 5.928 7.444 1.00 89.50 124 VAL A N 1
ATOM 974 C CA . VAL A 1 124 ? -15.430 4.947 6.762 1.00 89.50 124 VAL A CA 1
ATOM 975 C C . VAL A 1 124 ? -15.579 4.980 5.248 1.00 89.50 124 VAL A C 1
ATOM 977 O O . VAL A 1 124 ? -14.583 4.851 4.544 1.00 89.50 124 VAL A O 1
ATOM 980 N N . GLU A 1 125 ? -16.779 5.203 4.718 1.00 92.19 125 GLU A N 1
ATOM 981 C CA . GLU A 1 125 ? -16.970 5.308 3.268 1.00 92.19 125 GLU A CA 1
ATOM 982 C C . GLU A 1 125 ? -16.179 6.491 2.699 1.00 92.19 125 GLU A C 1
ATOM 984 O O . GLU A 1 125 ? -15.556 6.387 1.639 1.00 92.19 125 GLU A O 1
ATOM 989 N N . GLN A 1 126 ? -16.140 7.611 3.428 1.00 92.25 126 GLN A N 1
ATOM 990 C CA . GLN A 1 126 ? -15.347 8.774 3.035 1.00 92.25 126 GLN A CA 1
ATOM 991 C C . GLN A 1 126 ? -13.842 8.525 3.169 1.00 92.25 126 GLN A C 1
ATOM 993 O O . GLN A 1 126 ? -13.094 8.952 2.285 1.00 92.25 126 GLN A O 1
ATOM 998 N N . ILE A 1 127 ? -13.405 7.817 4.218 1.00 92.44 127 ILE A N 1
ATOM 999 C CA . ILE A 1 127 ? -12.011 7.372 4.364 1.00 92.44 127 ILE A CA 1
ATOM 1000 C C . ILE A 1 127 ? -11.617 6.531 3.150 1.00 92.44 127 ILE A C 1
ATOM 1002 O O . ILE A 1 127 ? -10.685 6.880 2.430 1.00 92.44 127 ILE A O 1
ATOM 1006 N N . VAL A 1 128 ? -12.365 5.463 2.870 1.00 94.00 128 VAL A N 1
ATOM 1007 C CA . VAL A 1 128 ? -12.082 4.519 1.779 1.00 94.00 128 VAL A CA 1
ATOM 1008 C C . VAL A 1 128 ? -12.059 5.238 0.436 1.00 94.00 128 VAL A C 1
ATOM 1010 O O . VAL A 1 128 ? -11.145 5.028 -0.358 1.00 94.00 128 VAL A O 1
ATOM 1013 N N . LYS A 1 129 ? -13.002 6.157 0.192 1.00 92.94 129 LYS A N 1
ATOM 1014 C CA . LYS A 1 129 ? -13.009 6.992 -1.016 1.00 92.94 129 LYS A CA 1
ATOM 1015 C C . LYS A 1 129 ? -11.725 7.816 -1.155 1.00 92.94 129 LYS A C 1
ATOM 1017 O O . LYS A 1 129 ? -11.179 7.897 -2.255 1.00 92.94 129 LYS A O 1
ATOM 1022 N N . LYS A 1 130 ? -11.241 8.431 -0.072 1.00 90.00 130 LYS A N 1
ATOM 1023 C CA . LYS A 1 130 ? -10.006 9.233 -0.075 1.00 90.00 130 LYS A CA 1
ATOM 1024 C C . LYS A 1 130 ? -8.763 8.368 -0.265 1.00 90.00 130 LYS A C 1
ATOM 1026 O O . LYS A 1 130 ? -7.932 8.704 -1.105 1.00 90.00 130 LYS A O 1
ATOM 1031 N N . VAL A 1 131 ? -8.669 7.237 0.433 1.00 89.75 131 VAL A N 1
ATOM 1032 C CA . VAL A 1 131 ? -7.547 6.301 0.277 1.00 89.75 131 VAL A CA 1
ATOM 1033 C C . VAL A 1 131 ? -7.505 5.753 -1.154 1.00 89.75 131 VAL A C 1
ATOM 1035 O O . VAL A 1 131 ? -6.462 5.809 -1.804 1.00 89.75 131 VAL A O 1
ATOM 1038 N N . ASN A 1 132 ? -8.648 5.336 -1.707 1.00 88.00 132 ASN A N 1
ATOM 1039 C CA . ASN A 1 132 ? -8.739 4.890 -3.098 1.00 88.00 132 ASN A CA 1
ATOM 1040 C C . ASN A 1 132 ? -8.374 5.996 -4.093 1.00 88.00 132 ASN A C 1
ATOM 1042 O O . ASN A 1 132 ? -7.752 5.710 -5.109 1.00 88.00 132 ASN A O 1
ATOM 1046 N N . ALA A 1 133 ? -8.702 7.263 -3.826 1.00 84.00 133 ALA A N 1
ATOM 1047 C CA . ALA A 1 133 ? -8.291 8.363 -4.698 1.00 84.00 133 ALA A CA 1
ATOM 1048 C C . ALA A 1 133 ? -6.760 8.539 -4.754 1.00 84.00 133 ALA A C 1
ATOM 1050 O O . ALA A 1 133 ? -6.227 8.886 -5.812 1.00 84.00 133 ALA A O 1
ATOM 1051 N N . ILE A 1 134 ? -6.058 8.278 -3.645 1.00 78.69 134 ILE A N 1
ATOM 1052 C CA . ILE A 1 134 ? -4.589 8.303 -3.571 1.00 78.69 134 ILE A CA 1
ATOM 1053 C C . ILE A 1 134 ? -4.009 7.118 -4.358 1.00 78.69 134 ILE A C 1
ATOM 1055 O O . ILE A 1 134 ? -3.179 7.303 -5.255 1.00 78.69 134 ILE A O 1
ATOM 1059 N N . TRP A 1 135 ? -4.492 5.911 -4.055 1.00 78.50 135 TRP A N 1
ATOM 1060 C CA . TRP A 1 135 ? -3.911 4.650 -4.511 1.00 78.50 135 TRP A CA 1
ATOM 1061 C C . TRP A 1 135 ? -4.359 4.213 -5.906 1.00 78.50 135 TRP A C 1
ATOM 1063 O O . TRP A 1 135 ? -3.513 3.869 -6.729 1.00 78.50 135 TRP A O 1
ATOM 1073 N N . ASN A 1 136 ? -5.645 4.292 -6.242 1.00 71.62 136 ASN A N 1
ATOM 1074 C CA . ASN A 1 136 ? -6.143 3.830 -7.540 1.00 71.62 136 ASN A CA 1
ATOM 1075 C C . ASN A 1 136 ? -5.531 4.657 -8.683 1.00 71.62 136 ASN A C 1
ATOM 1077 O O . ASN A 1 136 ? -4.943 4.114 -9.616 1.00 71.62 136 ASN A O 1
ATOM 1081 N N . ARG A 1 137 ? -5.525 5.993 -8.547 1.00 64.50 137 ARG A N 1
ATOM 1082 C CA . ARG A 1 137 ? -4.959 6.900 -9.562 1.00 64.50 137 ARG A CA 1
ATOM 1083 C C . ARG A 1 137 ? -3.482 6.625 -9.861 1.00 64.50 137 ARG A C 1
ATOM 1085 O O . ARG A 1 137 ? -3.024 6.910 -10.971 1.00 64.50 137 ARG A O 1
ATOM 1092 N N . SER A 1 138 ? -2.723 6.175 -8.867 1.00 61.41 138 SER A N 1
ATOM 1093 C CA . SER A 1 138 ? -1.255 6.152 -8.912 1.00 61.41 138 SER A CA 1
ATOM 1094 C C . SER A 1 138 ? -0.654 4.756 -8.960 1.00 61.41 138 SER A C 1
ATOM 1096 O O . SER A 1 138 ? 0.455 4.604 -9.460 1.00 61.41 138 SER A O 1
ATOM 1098 N N . ALA A 1 139 ? -1.385 3.755 -8.489 1.00 63.50 139 ALA A N 1
ATOM 1099 C CA . ALA A 1 139 ? -0.895 2.404 -8.274 1.00 63.50 139 ALA A CA 1
ATOM 1100 C C . ALA A 1 139 ? -1.824 1.328 -8.834 1.00 63.50 139 ALA A C 1
ATOM 1102 O O . ALA A 1 139 ? -1.390 0.187 -8.960 1.00 63.50 139 ALA A O 1
ATOM 1103 N N . ASN A 1 140 ? -3.063 1.685 -9.201 1.00 70.12 140 ASN A N 1
ATOM 1104 C CA . ASN A 1 140 ? -4.145 0.741 -9.491 1.00 70.12 140 ASN A CA 1
ATOM 1105 C C . ASN A 1 140 ? -4.460 -0.195 -8.307 1.00 70.12 140 ASN A C 1
ATOM 1107 O O . ASN A 1 140 ? -4.878 -1.331 -8.498 1.00 70.12 140 ASN A O 1
ATOM 1111 N N . VAL A 1 141 ? -4.238 0.284 -7.079 1.00 78.62 141 VAL A N 1
ATOM 1112 C CA . VAL A 1 141 ? -4.616 -0.423 -5.851 1.00 78.62 141 VAL A CA 1
ATOM 1113 C C . VAL A 1 141 ? -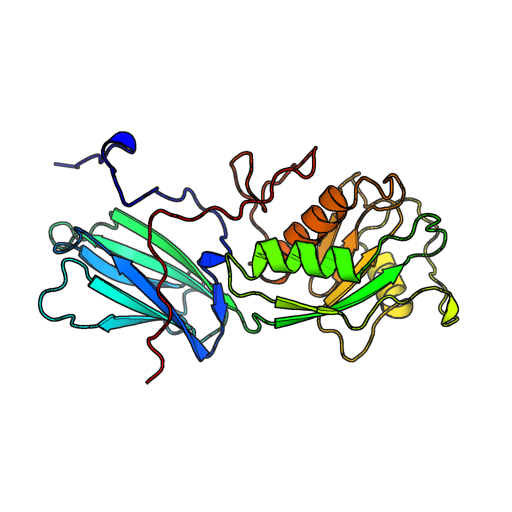5.985 0.069 -5.403 1.00 78.62 141 VAL A C 1
ATOM 1115 O O . VAL A 1 141 ? -6.238 1.278 -5.393 1.00 78.62 141 VAL A O 1
ATOM 1118 N N . THR A 1 142 ? -6.859 -0.860 -5.022 1.00 86.62 142 THR A N 1
ATOM 1119 C CA . THR A 1 142 ? -8.216 -0.560 -4.555 1.00 86.62 142 THR A CA 1
ATOM 1120 C C . THR A 1 142 ? -8.480 -1.223 -3.213 1.00 86.62 142 THR A C 1
ATOM 1122 O O . THR A 1 142 ? -8.276 -2.420 -3.050 1.00 86.62 142 THR A O 1
ATOM 1125 N N . ILE A 1 143 ? -9.004 -0.457 -2.264 1.00 91.50 143 ILE A N 1
ATOM 1126 C CA . ILE A 1 143 ? -9.579 -0.968 -1.025 1.00 91.50 143 ILE A CA 1
ATOM 1127 C C . ILE A 1 143 ? -11.087 -1.131 -1.188 1.00 91.50 143 ILE A C 1
ATOM 1129 O O . ILE A 1 143 ? -11.794 -0.186 -1.559 1.00 91.50 143 ILE A O 1
ATOM 1133 N N . LYS A 1 144 ? -11.582 -2.314 -0.833 1.00 94.44 144 LYS A N 1
ATOM 1134 C CA . LYS A 1 144 ? -12.998 -2.604 -0.607 1.00 94.44 144 LYS A CA 1
ATOM 1135 C C . LYS A 1 144 ? -13.242 -2.695 0.891 1.00 94.44 144 LYS A C 1
ATOM 1137 O O . LYS A 1 144 ? -12.561 -3.445 1.578 1.00 94.44 144 LYS A O 1
ATOM 1142 N N . SER A 1 145 ? -14.206 -1.938 1.400 1.00 94.88 145 SER A N 1
ATOM 1143 C CA . SER A 1 145 ? -14.569 -1.995 2.816 1.00 94.88 145 SER A CA 1
ATOM 1144 C C . SER A 1 145 ? -15.697 -2.991 3.044 1.00 94.88 145 SER A C 1
ATOM 1146 O O . SER A 1 145 ? -16.697 -2.961 2.330 1.00 94.88 145 SER A O 1
ATOM 1148 N N . LEU A 1 146 ? -15.549 -3.835 4.063 1.00 93.94 146 LEU A N 1
ATOM 1149 C CA . LEU A 1 146 ? -16.627 -4.662 4.614 1.00 93.94 146 LEU A CA 1
ATOM 1150 C C . LEU A 1 146 ? -17.530 -3.877 5.574 1.00 93.94 146 LEU A C 1
ATOM 1152 O O . LEU A 1 146 ? -18.513 -4.414 6.074 1.00 93.94 146 LEU A O 1
ATOM 1156 N N . GLY A 1 147 ? -17.200 -2.611 5.823 1.00 90.50 147 GLY A N 1
ATOM 1157 C CA . GLY A 1 147 ? -17.907 -1.735 6.739 1.00 90.50 147 GLY A CA 1
ATOM 1158 C C . GLY A 1 147 ? -17.097 -1.418 7.988 1.00 90.50 147 GLY A C 1
ATOM 1159 O O . GLY A 1 147 ? -15.884 -1.641 8.063 1.00 90.50 147 GLY A O 1
ATOM 1160 N N . MET A 1 148 ? -17.806 -0.840 8.952 1.00 90.06 148 MET A N 1
ATOM 1161 C CA . MET A 1 148 ? -17.290 -0.477 10.261 1.00 90.06 148 MET A CA 1
ATOM 1162 C C . MET A 1 148 ? -17.939 -1.353 11.325 1.00 90.06 148 MET A C 1
ATOM 1164 O O . MET A 1 148 ? -19.164 -1.458 11.371 1.00 90.06 148 MET A O 1
ATOM 1168 N N . PHE A 1 149 ? -17.116 -1.925 12.192 1.00 88.25 149 PHE A N 1
ATOM 1169 C CA . PHE A 1 149 ? -17.519 -2.770 13.305 1.00 88.25 149 PHE A CA 1
ATOM 1170 C C . PHE A 1 149 ? -17.174 -2.065 14.626 1.00 88.25 149 PHE A C 1
ATOM 1172 O O . PHE A 1 149 ? -16.166 -1.363 14.725 1.00 88.25 149 PHE A O 1
ATOM 1179 N N . ASP A 1 150 ? -18.016 -2.213 15.644 1.00 77.81 150 ASP A N 1
ATOM 1180 C CA . ASP A 1 150 ? -17.786 -1.638 16.972 1.00 77.81 150 ASP A CA 1
ATOM 1181 C C . ASP A 1 150 ? -18.231 -2.593 18.094 1.00 77.81 150 ASP A C 1
ATOM 1183 O O . ASP A 1 150 ? -18.696 -3.707 17.838 1.00 77.81 150 ASP A O 1
ATOM 1187 N N . GLU A 1 151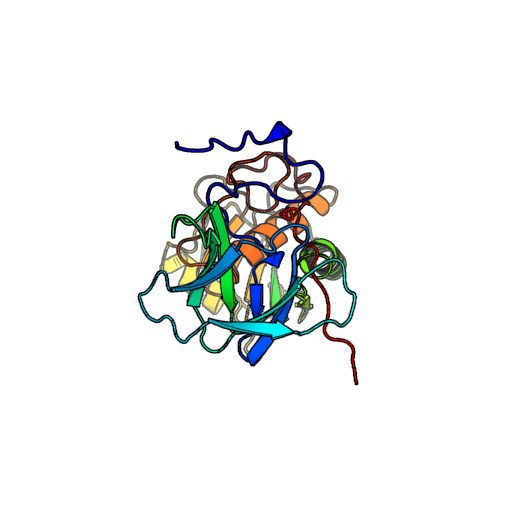 ? -18.073 -2.154 19.348 1.00 67.25 151 GLU A N 1
ATOM 1188 C CA . GLU A 1 151 ? -18.412 -2.915 20.562 1.00 67.25 151 GLU A CA 1
ATOM 1189 C C . GLU A 1 151 ? -19.868 -3.414 20.614 1.00 67.25 151 GLU A C 1
ATOM 1191 O O . GLU A 1 151 ? -20.187 -4.294 21.417 1.00 67.25 151 GLU A O 1
ATOM 1196 N N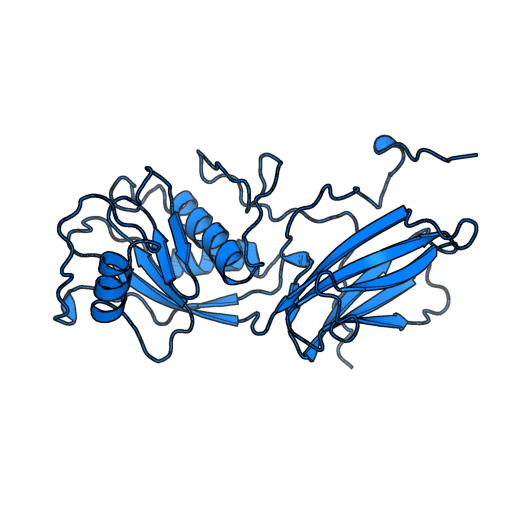 . GLY A 1 152 ? -20.758 -2.909 19.747 1.00 56.75 152 GLY A N 1
ATOM 1197 C CA . GLY A 1 152 ? -22.134 -3.390 19.610 1.00 56.75 152 GLY A CA 1
ATOM 1198 C C . GLY A 1 152 ? -22.254 -4.874 19.235 1.00 56.75 152 GLY A C 1
ATOM 1199 O O . GLY A 1 152 ? -23.351 -5.425 19.290 1.00 56.75 152 GLY A O 1
ATOM 1200 N N . LEU A 1 153 ? -21.140 -5.535 18.902 1.00 55.78 153 LEU A N 1
ATOM 1201 C CA . LEU A 1 153 ? -21.045 -6.969 18.607 1.00 55.78 153 LEU A CA 1
ATOM 1202 C C . LEU A 1 153 ? -20.705 -7.846 19.830 1.00 55.78 153 LEU A C 1
ATOM 1204 O O . LEU A 1 153 ? -20.561 -9.058 19.686 1.00 55.78 153 LEU A O 1
ATOM 1208 N N . GLY A 1 154 ? -20.588 -7.267 21.034 1.00 50.03 154 GLY A N 1
ATOM 1209 C CA . GLY A 1 154 ? -20.378 -8.014 22.285 1.00 50.03 154 GLY A CA 1
ATOM 1210 C C . GLY A 1 154 ? -18.935 -8.470 22.539 1.00 50.03 154 GLY A C 1
ATOM 1211 O O . GLY A 1 154 ? -18.695 -9.279 23.436 1.00 50.03 154 GLY A O 1
ATOM 1212 N N . GLN A 1 155 ? -17.973 -7.960 21.770 1.00 66.88 155 GLN A N 1
ATOM 1213 C CA . GLN A 1 155 ? -16.552 -8.275 21.913 1.00 66.88 155 GLN A CA 1
ATOM 1214 C C . GLN A 1 155 ? -15.891 -7.301 22.896 1.00 66.88 155 GLN A C 1
ATOM 1216 O O . GLN A 1 155 ? -16.060 -6.088 22.793 1.00 66.88 155 GLN A O 1
ATOM 1221 N N . LYS A 1 156 ? -15.142 -7.833 23.869 1.00 69.25 156 LYS A N 1
ATOM 1222 C CA . LYS A 1 156 ? -14.435 -7.045 24.886 1.00 69.25 156 LYS A CA 1
ATOM 1223 C C . LYS A 1 156 ? -12.952 -6.985 24.539 1.00 69.25 156 LYS A C 1
ATOM 1225 O O . LYS A 1 156 ? -12.343 -8.023 24.308 1.00 69.25 156 LYS A O 1
ATOM 1230 N N . LEU A 1 157 ? -12.372 -5.789 24.545 1.00 82.00 157 LEU A N 1
ATOM 1231 C CA . LEU A 1 157 ? -10.931 -5.615 24.385 1.00 82.00 157 LEU A CA 1
ATOM 1232 C C . LEU A 1 157 ? -10.247 -5.659 25.756 1.00 82.00 157 LEU A C 1
ATOM 1234 O O . LEU A 1 157 ? -10.497 -4.799 26.603 1.00 82.00 157 LEU A O 1
ATOM 1238 N N . ASP A 1 158 ? -9.390 -6.655 25.975 1.00 81.56 158 ASP A N 1
ATOM 1239 C CA . ASP A 1 158 ? -8.629 -6.821 27.223 1.00 81.56 158 ASP A CA 1
ATOM 1240 C C . ASP A 1 158 ? -7.278 -6.093 27.168 1.00 81.56 158 ASP A C 1
ATOM 1242 O O . ASP A 1 158 ? -6.195 -6.670 27.277 1.00 81.56 158 ASP A O 1
ATOM 1246 N N . ILE A 1 159 ? -7.354 -4.786 26.928 1.00 82.75 159 ILE A N 1
ATOM 1247 C CA . ILE A 1 159 ? -6.212 -3.878 26.973 1.00 82.75 159 ILE A CA 1
ATOM 1248 C C . ILE A 1 159 ? -6.627 -2.666 27.811 1.00 82.75 159 ILE A C 1
ATOM 1250 O O . ILE A 1 159 ? -7.703 -2.097 27.627 1.00 82.75 159 ILE A O 1
ATOM 1254 N N . HIS A 1 160 ? -5.781 -2.289 28.766 1.00 80.31 160 HIS A N 1
ATOM 1255 C CA . HIS A 1 160 ? -6.022 -1.174 29.693 1.00 80.31 160 HIS A CA 1
ATOM 1256 C C . HIS A 1 160 ? -4.952 -0.083 29.586 1.00 80.31 160 HIS A C 1
ATOM 1258 O O . HIS A 1 160 ? -4.903 0.837 30.401 1.00 80.31 160 HIS A O 1
ATOM 1264 N N . GLU A 1 161 ? -4.085 -0.206 28.588 1.00 83.44 161 GLU A N 1
ATOM 1265 C CA . GLU A 1 161 ? -2.964 0.686 28.342 1.00 83.44 161 GLU A CA 1
ATOM 1266 C C . GLU A 1 161 ? -3.435 1.854 27.452 1.00 83.44 161 GLU A C 1
ATOM 1268 O O . GLU A 1 161 ? -4.253 1.650 26.553 1.00 83.44 161 GLU A O 1
ATOM 1273 N N . PRO A 1 162 ? -2.990 3.098 27.719 1.00 79.62 162 PRO A N 1
ATOM 1274 C CA . PRO A 1 162 ? -3.418 4.273 26.953 1.00 79.62 162 PRO A CA 1
ATOM 1275 C C . PRO A 1 162 ? -2.826 4.314 25.536 1.00 79.62 162 PRO A C 1
ATOM 1277 O O . PRO A 1 162 ? -3.353 5.016 24.668 1.00 79.62 162 PRO A O 1
ATOM 1280 N N . GLU A 1 163 ? -1.735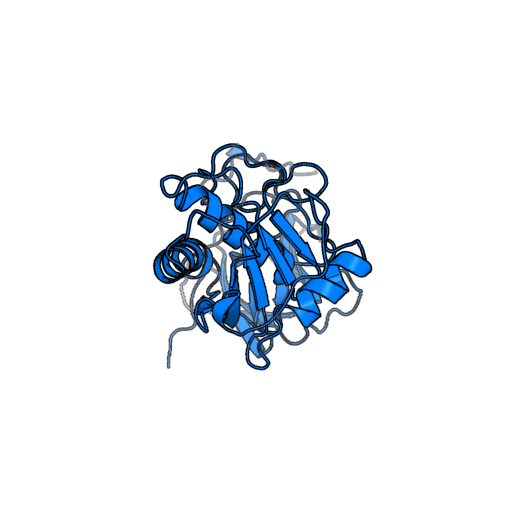 3.578 25.328 1.00 87.12 163 GLU A N 1
ATOM 1281 C CA . GLU A 1 163 ? -1.035 3.411 24.063 1.00 87.12 163 GLU A CA 1
ATOM 1282 C C . GLU A 1 163 ? -0.874 1.917 23.778 1.00 87.12 163 GLU A C 1
ATOM 1284 O O . GLU A 1 163 ? -0.668 1.127 24.700 1.00 87.12 163 GLU A O 1
ATOM 1289 N N . ILE A 1 164 ? -1.004 1.534 22.511 1.00 89.62 164 ILE A N 1
ATOM 1290 C CA . ILE A 1 164 ? -0.891 0.148 22.053 1.00 89.62 164 ILE A CA 1
ATOM 1291 C C . ILE A 1 164 ? 0.138 0.029 20.935 1.00 89.62 164 ILE A C 1
ATOM 1293 O O . ILE A 1 164 ? 0.376 0.980 20.200 1.00 89.62 164 ILE A O 1
ATOM 1297 N N . SER A 1 165 ? 0.700 -1.165 20.787 1.00 92.06 165 SER A N 1
ATOM 1298 C CA . SER A 1 165 ? 1.639 -1.504 19.717 1.00 92.06 165 SER A CA 1
ATOM 1299 C C . SER A 1 165 ? 1.325 -2.886 19.175 1.00 92.06 165 SER A C 1
ATOM 1301 O O . SER A 1 165 ? 0.956 -3.778 19.944 1.00 92.06 165 SER A O 1
ATOM 1303 N N . LEU A 1 166 ? 1.473 -3.081 17.868 1.00 91.94 166 LEU A N 1
ATOM 1304 C CA . LEU A 1 166 ? 1.298 -4.386 17.234 1.00 91.94 166 LEU A CA 1
ATOM 1305 C C . LEU A 1 166 ? 2.501 -5.309 17.463 1.00 91.94 166 LEU A C 1
ATOM 1307 O O . LEU A 1 166 ? 2.327 -6.530 17.462 1.00 91.94 166 LEU A O 1
ATOM 1311 N N . ASP A 1 167 ? 3.684 -4.758 17.734 1.00 91.44 167 ASP A N 1
ATOM 1312 C CA . ASP A 1 167 ? 4.869 -5.532 18.125 1.00 91.44 167 ASP A CA 1
ATOM 1313 C C . ASP A 1 167 ? 4.730 -6.168 19.522 1.00 91.44 167 ASP A C 1
ATOM 1315 O O . ASP A 1 167 ? 5.361 -7.187 19.837 1.00 91.44 167 ASP A O 1
ATOM 1319 N N . ASN A 1 168 ? 3.840 -5.635 20.363 1.00 93.50 168 ASN A N 1
ATOM 1320 C CA . ASN A 1 168 ? 3.484 -6.257 21.631 1.00 93.50 168 ASN A CA 1
ATOM 1321 C C . ASN A 1 168 ? 2.496 -7.419 21.413 1.00 93.50 168 ASN A C 1
ATOM 1323 O O . ASN A 1 168 ? 1.313 -7.230 21.125 1.00 93.50 168 ASN A O 1
ATOM 1327 N N . LYS A 1 169 ? 2.961 -8.654 21.648 1.00 92.19 169 LYS A N 1
ATOM 1328 C CA . LYS A 1 169 ? 2.160 -9.882 21.467 1.00 92.19 169 LYS A CA 1
ATOM 1329 C C . LYS A 1 169 ? 0.827 -9.884 22.223 1.00 92.19 169 LYS A C 1
ATOM 1331 O O . LYS A 1 169 ? -0.133 -10.471 21.729 1.00 92.19 169 LYS A O 1
ATOM 1336 N N . LYS A 1 170 ? 0.759 -9.264 23.408 1.00 91.94 170 LYS A N 1
ATOM 1337 C CA . LYS A 1 170 ? -0.477 -9.186 24.201 1.00 91.94 170 LYS A CA 1
ATOM 1338 C C . LYS A 1 170 ? -1.495 -8.273 23.519 1.00 91.94 170 LYS A C 1
ATOM 1340 O O . LYS A 1 170 ? -2.650 -8.660 23.375 1.00 91.94 170 LYS A O 1
ATOM 1345 N N . HIS A 1 171 ? -1.057 -7.101 23.060 1.00 92.81 171 HIS A N 1
ATOM 1346 C CA . HIS A 1 171 ? -1.897 -6.162 22.313 1.00 92.81 171 HIS A CA 1
ATOM 1347 C C . HIS A 1 171 ? -2.384 -6.773 21.004 1.00 92.81 171 HIS A C 1
ATOM 1349 O O . HIS A 1 171 ? -3.582 -6.767 20.732 1.00 92.81 171 HIS A O 1
ATOM 1355 N N . LEU A 1 172 ? -1.475 -7.379 20.236 1.00 92.12 172 LEU A N 1
ATOM 1356 C CA . LEU A 1 172 ? -1.810 -8.056 18.989 1.00 92.12 172 LEU A CA 1
ATOM 1357 C C . LEU A 1 172 ? -2.854 -9.161 19.199 1.00 92.12 172 LEU A C 1
ATOM 1359 O O . LEU A 1 172 ? -3.840 -9.209 18.468 1.00 92.12 172 LEU A O 1
ATOM 1363 N N . GLY A 1 173 ? -2.663 -10.017 20.210 1.00 90.62 173 GLY A N 1
ATOM 1364 C CA . GLY A 1 173 ? -3.618 -11.068 20.573 1.00 90.62 173 GLY A CA 1
ATOM 1365 C C . GLY A 1 173 ? -4.998 -10.509 20.921 1.00 90.62 173 GLY A C 1
ATOM 1366 O O . GLY A 1 173 ? -5.996 -10.923 20.339 1.00 90.62 173 GLY A O 1
ATOM 1367 N N . ALA A 1 174 ? -5.054 -9.496 21.785 1.00 90.31 174 ALA A N 1
ATOM 1368 C CA . ALA A 1 174 ? -6.318 -8.884 22.181 1.00 90.31 174 ALA A CA 1
ATOM 1369 C C . ALA A 1 174 ? -7.039 -8.179 21.012 1.00 90.31 174 ALA A C 1
ATOM 1371 O O . ALA A 1 174 ? -8.264 -8.239 20.929 1.00 90.31 174 ALA A O 1
ATOM 1372 N N . LEU A 1 175 ? -6.311 -7.560 20.075 1.00 90.56 175 LEU A N 1
ATOM 1373 C CA . LEU A 1 175 ? -6.896 -6.983 18.857 1.00 90.56 175 LEU A CA 1
ATOM 1374 C C . LEU A 1 175 ? -7.436 -8.057 17.902 1.00 90.56 175 LEU A C 1
ATOM 1376 O O . LEU A 1 175 ? -8.489 -7.854 17.295 1.00 90.56 175 LEU A O 1
ATOM 1380 N N . ILE A 1 176 ? -6.746 -9.200 17.780 1.00 89.81 176 ILE A N 1
ATOM 1381 C CA . ILE A 1 176 ? -7.234 -10.365 17.023 1.00 89.81 176 ILE A CA 1
ATOM 1382 C C . ILE A 1 176 ? -8.565 -10.848 17.605 1.00 89.81 176 ILE A C 1
ATOM 1384 O O . ILE A 1 176 ? -9.524 -11.028 16.856 1.00 89.81 176 ILE A O 1
ATOM 1388 N N . ASP A 1 177 ? -8.631 -11.023 18.922 1.00 88.69 177 ASP A N 1
ATOM 1389 C CA . ASP A 1 177 ? -9.832 -11.515 19.598 1.00 88.69 177 ASP A CA 1
ATOM 1390 C C . ASP A 1 177 ? -10.987 -10.504 19.520 1.00 88.69 177 ASP A C 1
ATOM 1392 O O . ASP A 1 177 ? -12.151 -10.881 19.354 1.00 88.69 177 ASP A O 1
ATOM 1396 N N . TYR A 1 178 ? -10.661 -9.210 19.583 1.00 88.00 178 TYR A N 1
ATOM 1397 C CA . TYR A 1 178 ? -11.629 -8.127 19.468 1.00 88.00 178 TYR A CA 1
ATOM 1398 C C . TYR A 1 178 ? -12.209 -7.984 18.061 1.00 88.00 178 TYR A C 1
ATOM 1400 O O . TYR A 1 178 ? -13.399 -7.736 17.923 1.00 88.00 178 TYR A O 1
ATOM 1408 N N . GLY A 1 179 ? -11.404 -8.121 17.006 1.00 86.31 179 GLY A N 1
ATOM 1409 C CA . GLY A 1 179 ? -11.859 -7.880 15.640 1.00 86.31 179 GLY A CA 1
ATOM 1410 C C . GLY A 1 179 ? -11.038 -8.647 14.616 1.00 86.31 179 GLY A C 1
ATOM 1411 O O . GLY A 1 179 ? -9.888 -8.310 14.352 1.00 86.31 179 GLY A O 1
ATOM 1412 N N . ASN A 1 180 ? -11.640 -9.666 14.000 1.00 87.31 180 ASN A N 1
ATOM 1413 C CA . ASN A 1 180 ? -10.983 -10.495 12.988 1.00 87.31 180 ASN A CA 1
ATOM 1414 C C . ASN A 1 180 ? -11.999 -11.053 11.983 1.00 87.31 180 ASN A C 1
ATOM 1416 O O . ASN A 1 180 ? -12.285 -12.249 11.943 1.00 87.31 180 ASN A O 1
ATOM 1420 N N . HIS A 1 181 ? -12.600 -10.166 11.190 1.00 91.38 181 HIS A N 1
ATOM 1421 C CA . HIS A 1 181 ? -13.604 -10.551 10.203 1.00 91.38 181 HIS A CA 1
ATOM 1422 C C . HIS A 1 181 ? -12.976 -11.511 9.186 1.00 91.38 181 HIS A C 1
ATOM 1424 O O . HIS A 1 181 ? -11.993 -11.159 8.534 1.00 91.38 181 HIS A O 1
ATOM 1430 N N . ALA A 1 182 ? -13.554 -12.705 9.035 1.00 89.75 182 ALA A N 1
ATOM 1431 C CA . ALA A 1 182 ? -12.955 -13.801 8.267 1.00 89.75 182 ALA A CA 1
ATOM 1432 C C . ALA A 1 182 ? -12.754 -13.477 6.775 1.00 89.75 182 ALA A C 1
ATOM 1434 O O . ALA A 1 182 ? -11.833 -13.985 6.148 1.00 89.75 182 ALA A O 1
ATOM 1435 N N . SER A 1 183 ? -13.611 -12.626 6.207 1.00 93.00 183 SER A N 1
ATOM 1436 C CA . SER A 1 183 ? -13.513 -12.196 4.803 1.00 93.00 183 SER A CA 1
ATOM 1437 C C . SER A 1 183 ? -12.571 -11.011 4.566 1.00 93.00 183 SER A C 1
ATOM 1439 O O . SER A 1 183 ? -12.396 -10.619 3.416 1.00 93.00 183 SER A O 1
ATOM 1441 N N . ALA A 1 184 ? -12.018 -10.395 5.615 1.00 92.88 184 ALA A N 1
ATOM 1442 C CA . ALA A 1 184 ? -11.078 -9.290 5.459 1.00 92.88 184 ALA A CA 1
ATOM 1443 C C . ALA A 1 184 ? -9.654 -9.829 5.353 1.00 92.88 184 ALA A C 1
ATOM 1445 O O . ALA A 1 184 ? -9.223 -10.619 6.194 1.00 92.88 184 ALA A O 1
ATOM 1446 N N . ASN A 1 185 ? -8.903 -9.354 4.360 1.00 91.69 185 ASN A N 1
ATOM 1447 C CA . ASN A 1 185 ? -7.460 -9.558 4.334 1.00 91.69 185 ASN A CA 1
ATOM 1448 C C . ASN A 1 185 ? -6.736 -8.439 5.104 1.00 91.69 185 ASN A C 1
ATOM 1450 O O . ASN A 1 185 ? -5.591 -8.658 5.494 1.00 91.69 185 ASN A O 1
ATOM 1454 N N . TRP A 1 186 ? -7.375 -7.293 5.386 1.00 94.25 186 TRP A N 1
ATOM 1455 C CA . TRP A 1 186 ? -6.827 -6.182 6.176 1.00 94.25 186 TRP A CA 1
ATOM 1456 C C . TRP A 1 186 ? -7.747 -5.749 7.317 1.00 94.25 186 TRP A C 1
ATOM 1458 O O . TRP A 1 186 ? -8.932 -5.500 7.110 1.00 94.25 186 TRP A O 1
ATOM 1468 N N . HIS A 1 187 ? -7.191 -5.616 8.519 1.00 95.38 187 HIS A N 1
ATOM 1469 C CA . HIS A 1 187 ? -7.918 -5.200 9.717 1.00 95.38 187 HIS A CA 1
ATOM 1470 C C . HIS A 1 187 ? -7.367 -3.859 10.198 1.00 95.38 187 HIS A C 1
ATOM 1472 O O . HIS A 1 187 ? -6.191 -3.764 10.552 1.00 95.38 187 HIS A O 1
ATOM 1478 N N . VAL A 1 188 ? -8.213 -2.829 10.187 1.00 95.31 188 VAL A N 1
ATOM 1479 C CA . VAL A 1 188 ? -7.840 -1.457 10.551 1.00 95.31 188 VAL A CA 1
ATOM 1480 C C . VAL A 1 188 ? -8.572 -1.058 11.824 1.00 95.31 188 VAL A C 1
ATOM 1482 O O . VAL A 1 188 ? -9.789 -0.882 11.822 1.00 95.31 188 VAL A O 1
ATOM 1485 N N . TYR A 1 189 ? -7.833 -0.896 12.911 1.00 93.25 189 TYR A N 1
ATOM 1486 C CA . TYR A 1 189 ? -8.356 -0.499 14.209 1.00 93.25 189 TYR A CA 1
ATOM 1487 C C . TYR A 1 189 ? -8.169 1.008 14.394 1.00 93.25 189 TYR A C 1
ATOM 1489 O O . TYR A 1 189 ? -7.056 1.526 14.341 1.00 93.25 189 TYR A O 1
ATOM 1497 N N . LEU A 1 190 ? -9.272 1.721 14.590 1.00 91.06 190 LEU A N 1
ATOM 1498 C CA . LEU A 1 190 ? -9.300 3.158 14.824 1.00 91.06 190 LEU A CA 1
ATOM 1499 C C . LEU A 1 190 ? -9.534 3.408 16.310 1.00 91.06 190 LEU A C 1
ATOM 1501 O O . LEU A 1 190 ? -10.612 3.094 16.825 1.00 91.06 190 LEU A O 1
ATOM 1505 N N . GLY A 1 191 ? -8.549 3.987 16.990 1.00 82.81 191 GLY A N 1
ATOM 1506 C CA . GLY A 1 191 ? -8.683 4.393 18.383 1.00 82.81 191 GLY A CA 1
ATOM 1507 C C . GLY A 1 191 ? -7.400 4.272 19.189 1.00 82.81 191 GLY A C 1
ATOM 1508 O O . GLY A 1 191 ? -6.441 3.652 18.753 1.00 82.81 191 GLY A O 1
ATOM 1509 N N . TRP A 1 192 ? -7.442 4.863 20.386 1.00 80.12 192 TRP A N 1
ATOM 1510 C CA . TRP A 1 192 ? -6.339 4.939 21.357 1.00 80.12 192 TRP A CA 1
ATOM 1511 C C . TRP A 1 192 ? -5.052 5.567 20.806 1.00 80.12 192 TRP A C 1
ATOM 1513 O O . TRP A 1 192 ? -5.011 5.995 19.658 1.00 80.12 192 TRP A O 1
ATOM 1523 N N . GLY A 1 193 ? -4.047 5.751 21.665 1.00 83.69 193 GLY A N 1
ATOM 1524 C CA . GLY A 1 193 ? -2.719 6.149 21.205 1.00 83.69 193 GLY A CA 1
ATOM 1525 C C . GLY A 1 193 ? -1.965 4.947 20.641 1.00 83.69 193 GLY A C 1
ATOM 1526 O O . GLY A 1 193 ? -2.214 3.809 21.042 1.00 83.69 193 GLY A O 1
ATOM 1527 N N . VAL A 1 194 ? -1.031 5.201 19.733 1.00 84.69 194 VAL A N 1
ATOM 1528 C CA . VAL A 1 194 ? -0.041 4.205 19.310 1.00 84.69 194 VAL A CA 1
ATOM 1529 C C . VAL A 1 194 ? 1.242 4.437 20.104 1.00 84.69 194 VAL A C 1
ATOM 1531 O O . VAL A 1 194 ? 1.611 5.589 20.348 1.00 84.69 194 VAL A O 1
ATOM 1534 N N . GLU A 1 195 ? 1.897 3.360 20.533 1.00 86.06 195 GLU A N 1
ATOM 1535 C CA . GLU A 1 195 ? 3.142 3.424 21.302 1.00 86.06 195 GLU A CA 1
ATOM 1536 C C . GLU A 1 195 ? 4.200 4.246 20.553 1.00 86.06 195 GLU A C 1
ATOM 1538 O O . GLU A 1 195 ? 4.401 4.105 19.346 1.00 86.06 195 GLU A O 1
ATOM 1543 N N . GLY A 1 196 ? 4.862 5.152 21.274 1.00 82.44 196 GLY A N 1
ATOM 1544 C CA . GLY A 1 196 ? 5.819 6.084 20.674 1.00 82.44 196 GLY A CA 1
ATOM 1545 C C . GLY A 1 196 ? 5.182 7.332 20.055 1.00 82.44 196 GLY A C 1
ATOM 1546 O O . GLY A 1 196 ? 5.880 8.086 19.375 1.00 82.44 196 GLY A O 1
ATOM 1547 N N . ASP A 1 197 ? 3.892 7.577 20.320 1.00 79.62 197 ASP A N 1
ATOM 1548 C CA . ASP A 1 197 ? 3.140 8.762 19.879 1.00 79.62 197 ASP A CA 1
ATOM 1549 C C . ASP A 1 197 ? 3.121 8.928 18.347 1.00 79.62 197 ASP A C 1
ATOM 1551 O O . ASP A 1 197 ? 3.202 10.038 17.806 1.00 79.62 197 ASP A O 1
ATOM 1555 N N . ILE A 1 198 ? 3.047 7.803 17.628 1.00 83.94 198 ILE A N 1
ATOM 1556 C CA . ILE A 1 198 ? 2.995 7.779 16.163 1.00 83.94 198 ILE A CA 1
ATOM 1557 C C . ILE A 1 198 ? 1.545 7.771 15.643 1.00 83.94 198 ILE A C 1
ATOM 1559 O O . ILE A 1 198 ? 0.633 7.316 16.330 1.00 83.94 198 ILE A O 1
ATOM 1563 N N . PRO A 1 199 ? 1.279 8.288 14.427 1.00 86.62 199 PRO A N 1
ATOM 1564 C CA . PRO A 1 199 ? -0.086 8.359 13.897 1.00 86.62 199 PRO A CA 1
ATOM 1565 C C . PRO A 1 199 ? -0.733 7.001 13.598 1.00 86.62 199 PRO A C 1
ATOM 1567 O O . PRO A 1 199 ? -1.960 6.893 13.616 1.00 86.62 199 PRO A O 1
ATOM 1570 N N . GLY A 1 200 ? 0.073 5.991 13.284 1.00 89.31 200 GLY A N 1
ATOM 1571 C CA . GLY A 1 200 ? -0.373 4.654 12.933 1.00 89.31 200 GLY A CA 1
ATOM 1572 C C . GLY A 1 200 ? 0.781 3.659 12.973 1.00 89.31 200 GLY A C 1
ATOM 1573 O O . GLY A 1 200 ? 1.943 4.057 12.992 1.00 89.31 200 GLY A O 1
ATOM 1574 N N . GLU A 1 201 ? 0.439 2.378 13.026 1.00 90.69 201 GLU A N 1
ATOM 1575 C CA . GLU A 1 201 ? 1.390 1.266 12.984 1.00 90.69 201 GLU A CA 1
ATOM 1576 C C . GLU A 1 201 ? 0.752 0.098 12.236 1.00 90.69 201 GLU A C 1
ATOM 1578 O O . GLU A 1 201 ? -0.422 -0.221 12.453 1.00 90.69 201 GLU A O 1
ATOM 1583 N N . THR A 1 202 ? 1.533 -0.565 11.383 1.00 90.44 202 THR A N 1
ATOM 1584 C CA . THR A 1 202 ? 1.107 -1.734 10.612 1.00 90.44 202 THR A CA 1
ATOM 1585 C C . THR A 1 202 ? 2.043 -2.906 10.831 1.00 90.44 202 THR A C 1
ATOM 1587 O O . THR A 1 202 ? 3.246 -2.808 10.604 1.00 90.44 202 THR A O 1
ATOM 1590 N N . LEU A 1 203 ? 1.462 -4.055 11.173 1.00 89.62 203 LEU A N 1
ATOM 1591 C CA . LEU A 1 203 ? 2.161 -5.327 11.284 1.00 89.62 203 LEU A CA 1
ATOM 1592 C C . LEU A 1 203 ? 1.372 -6.423 10.566 1.00 89.62 203 LEU A C 1
ATOM 1594 O O . LEU A 1 203 ? 0.277 -6.826 10.976 1.00 89.62 203 LEU A O 1
ATOM 1598 N N . GLY A 1 204 ? 1.947 -6.929 9.474 1.00 87.00 204 GLY A N 1
ATOM 1599 C CA . GLY A 1 204 ? 1.319 -7.950 8.642 1.00 87.00 204 GLY A CA 1
ATOM 1600 C C . GLY A 1 204 ? -0.041 -7.483 8.125 1.00 87.00 204 GLY A C 1
ATOM 1601 O O . GLY A 1 204 ? -0.132 -6.535 7.350 1.00 87.00 204 GLY A O 1
ATOM 1602 N N . THR A 1 205 ? -1.116 -8.156 8.545 1.00 90.38 205 THR A N 1
ATOM 1603 C CA . THR A 1 205 ? -2.472 -7.833 8.086 1.00 90.38 205 THR A CA 1
ATOM 1604 C C . THR A 1 205 ? -3.224 -6.834 8.957 1.00 90.38 205 THR A C 1
ATOM 1606 O O . THR A 1 205 ? -4.415 -6.622 8.727 1.00 90.38 205 THR A O 1
ATOM 1609 N N . ARG A 1 206 ? -2.573 -6.256 9.966 1.00 93.00 206 ARG A N 1
ATOM 1610 C CA . ARG A 1 206 ? -3.216 -5.431 10.990 1.00 93.00 206 ARG A CA 1
ATOM 1611 C C . ARG A 1 206 ? -2.608 -4.049 11.024 1.00 93.00 206 ARG A C 1
ATOM 1613 O O . ARG A 1 206 ? -1.398 -3.912 10.895 1.00 93.00 206 ARG A O 1
ATOM 1620 N N . THR A 1 207 ? -3.466 -3.065 11.236 1.00 94.38 207 THR A N 1
ATOM 1621 C CA . THR A 1 207 ? -3.090 -1.660 11.324 1.00 94.38 207 THR A CA 1
ATOM 1622 C C . THR A 1 207 ? -3.854 -1.001 12.459 1.00 94.38 207 THR A C 1
ATOM 1624 O O . THR A 1 207 ? -5.072 -1.146 12.535 1.00 94.38 207 THR A O 1
ATOM 1627 N N . ILE A 1 208 ? -3.162 -0.250 13.306 1.00 92.81 208 ILE A N 1
ATOM 1628 C CA . ILE A 1 208 ? -3.754 0.639 14.312 1.00 92.81 208 ILE A CA 1
ATOM 1629 C C . ILE A 1 208 ? -3.547 2.091 13.883 1.00 92.81 208 ILE A C 1
ATOM 1631 O O . ILE A 1 208 ? -2.519 2.426 13.302 1.00 92.81 208 ILE A O 1
ATOM 1635 N N . ILE A 1 209 ? -4.536 2.947 14.134 1.00 91.81 209 ILE A N 1
ATOM 1636 C CA . ILE A 1 209 ? -4.506 4.374 13.793 1.00 91.81 209 ILE A CA 1
ATOM 1637 C C . ILE A 1 209 ? -4.917 5.179 15.025 1.00 91.81 209 ILE A C 1
ATOM 1639 O O . ILE A 1 209 ? -6.027 4.987 15.539 1.00 91.81 209 ILE A O 1
ATOM 1643 N N . ASP A 1 210 ? -4.079 6.132 15.448 1.00 89.25 210 ASP A N 1
ATOM 1644 C CA . ASP A 1 210 ? -4.449 7.064 16.516 1.00 89.25 210 ASP A CA 1
ATOM 1645 C C . ASP A 1 210 ? -5.514 8.040 16.014 1.00 89.25 210 ASP A C 1
ATOM 1647 O O . ASP A 1 210 ? -5.256 9.032 15.318 1.00 89.25 210 ASP A O 1
ATOM 1651 N N . THR A 1 211 ? -6.744 7.768 16.434 1.00 86.62 211 THR A N 1
ATOM 1652 C CA . THR A 1 211 ? -7.882 8.664 16.248 1.00 86.62 211 THR A CA 1
ATOM 1653 C C . THR A 1 211 ? -8.373 9.286 17.555 1.00 86.62 211 THR A C 1
ATOM 1655 O O . THR A 1 211 ? -9.282 10.119 17.516 1.00 86.62 211 THR A O 1
ATOM 1658 N N . LEU A 1 212 ? -7.809 8.920 18.715 1.00 80.75 212 LEU A N 1
ATOM 1659 C CA . LEU A 1 212 ? -8.284 9.366 20.033 1.00 80.75 212 LEU A CA 1
ATOM 1660 C C . LEU A 1 212 ? -8.154 10.885 20.185 1.00 80.75 212 LEU A C 1
ATOM 1662 O O . LEU A 1 212 ? -9.066 11.561 20.673 1.00 80.75 212 LEU A O 1
ATOM 1666 N N . ARG A 1 213 ? -7.019 11.430 19.741 1.00 74.94 213 ARG A N 1
ATOM 1667 C CA . ARG A 1 213 ? -6.680 12.854 19.895 1.00 74.94 213 ARG A CA 1
ATOM 1668 C C . ARG A 1 213 ? -7.181 13.717 18.731 1.00 74.94 213 ARG A C 1
ATOM 1670 O O . ARG A 1 213 ? -7.059 14.940 18.774 1.00 74.94 213 ARG A O 1
ATOM 1677 N N . ARG A 1 214 ? -7.791 13.103 17.713 1.00 80.12 214 ARG A N 1
ATOM 1678 C CA . ARG A 1 214 ? -8.164 13.754 16.449 1.00 80.12 214 ARG A CA 1
ATOM 1679 C C . ARG A 1 214 ? -9.587 14.309 16.465 1.00 80.12 214 ARG A C 1
ATOM 1681 O O . ARG A 1 214 ? -10.448 13.907 17.252 1.00 80.12 214 ARG A O 1
ATOM 1688 N N . LYS A 1 215 ? -9.849 15.307 15.629 1.00 78.38 215 LYS A N 1
ATOM 1689 C CA . LYS A 1 215 ? -11.176 15.878 15.353 1.00 78.38 215 LYS A CA 1
ATOM 1690 C C . LYS A 1 215 ? -11.724 15.285 14.057 1.00 78.38 215 LYS A C 1
ATOM 1692 O O . LYS A 1 215 ? -10.958 14.938 13.169 1.00 78.38 215 LYS A O 1
ATOM 1697 N N . GLU A 1 216 ? -13.045 15.233 13.902 1.00 71.31 216 GLU A N 1
ATOM 1698 C CA . GLU A 1 216 ? -13.676 14.768 12.650 1.00 71.31 216 GLU A CA 1
ATOM 1699 C C . GLU A 1 216 ? -13.242 15.603 11.432 1.00 71.31 216 GLU A C 1
ATOM 1701 O O . GLU A 1 216 ? -13.099 15.084 10.329 1.00 71.31 216 GLU A O 1
ATOM 1706 N N . THR A 1 217 ? -12.930 16.887 11.646 1.00 77.25 217 THR A N 1
ATOM 1707 C CA . THR A 1 217 ? -12.352 17.788 10.635 1.00 77.25 217 THR A CA 1
ATOM 1708 C C . THR A 1 217 ? -10.972 17.348 10.134 1.00 77.25 217 THR A C 1
ATOM 1710 O O . THR A 1 217 ? -10.508 17.852 9.119 1.00 77.25 217 THR A O 1
ATOM 1713 N N . GLU A 1 218 ? -10.306 16.424 10.829 1.00 82.25 218 GLU A N 1
ATOM 1714 C CA . GLU A 1 218 ? -9.016 15.838 10.446 1.00 82.25 218 GLU A CA 1
ATOM 1715 C C . GLU A 1 218 ? -9.190 14.538 9.637 1.00 82.25 218 GLU A C 1
ATOM 1717 O O . GLU A 1 218 ? -8.273 13.723 9.564 1.00 82.25 218 GLU A O 1
ATOM 1722 N N . LEU A 1 219 ? -10.348 14.338 8.992 1.00 85.88 219 LEU A N 1
ATOM 1723 C CA . LEU A 1 219 ? -10.607 13.208 8.091 1.00 85.88 219 LEU A CA 1
ATOM 1724 C C . LEU A 1 219 ? -9.500 13.018 7.043 1.00 85.88 219 LEU A C 1
ATOM 1726 O O . LEU A 1 219 ? -9.143 11.883 6.735 1.00 85.88 219 LEU A O 1
ATOM 1730 N N . ASP A 1 220 ? -8.960 14.111 6.497 1.00 84.62 220 ASP A N 1
ATOM 1731 C CA . ASP A 1 220 ? -7.862 14.057 5.526 1.00 84.62 220 ASP A CA 1
ATOM 1732 C C . ASP A 1 220 ? -6.594 13.459 6.133 1.00 84.62 220 ASP A C 1
ATOM 1734 O O . ASP A 1 220 ? -5.980 12.596 5.513 1.00 84.62 220 ASP A O 1
ATOM 1738 N N . PHE A 1 221 ? -6.252 13.849 7.363 1.00 85.12 221 PHE A N 1
ATOM 1739 C CA . PHE A 1 221 ? -5.110 13.298 8.086 1.00 85.12 221 PHE A CA 1
ATOM 1740 C C . PHE A 1 221 ? -5.303 11.803 8.352 1.00 85.12 221 PHE A C 1
ATOM 1742 O O . PHE A 1 221 ? -4.447 11.011 7.983 1.00 85.12 221 PHE A O 1
ATOM 1749 N N . VAL A 1 222 ? -6.455 11.402 8.902 1.00 88.69 222 VAL A N 1
ATOM 1750 C CA . VAL A 1 222 ? -6.751 9.986 9.194 1.00 88.69 222 VAL A CA 1
ATOM 1751 C C . VAL A 1 222 ? -6.736 9.140 7.920 1.00 88.69 222 VAL A C 1
ATOM 1753 O O . VAL A 1 222 ? -6.140 8.067 7.891 1.00 88.69 222 VAL A O 1
ATOM 1756 N N . SER A 1 223 ? -7.350 9.633 6.840 1.00 90.06 223 SER A N 1
ATOM 1757 C CA . SER A 1 223 ? -7.352 8.935 5.548 1.00 90.06 223 SER A CA 1
ATOM 1758 C C . SER A 1 223 ? -5.943 8.821 4.970 1.00 90.06 223 SER A C 1
ATOM 1760 O O . SER A 1 223 ? -5.596 7.796 4.392 1.00 90.06 223 SER A O 1
ATOM 1762 N N . HIS A 1 224 ? -5.124 9.860 5.126 1.00 86.75 224 HIS A N 1
ATOM 1763 C CA . HIS A 1 224 ? -3.734 9.858 4.696 1.00 86.75 224 HIS A CA 1
ATOM 1764 C C . HIS A 1 224 ? -2.890 8.859 5.498 1.00 86.75 224 HIS A C 1
ATOM 1766 O O . HIS A 1 224 ? -2.178 8.066 4.892 1.00 86.75 224 HIS A O 1
ATOM 1772 N N . THR A 1 225 ? -3.021 8.825 6.827 1.00 88.88 225 THR A N 1
ATOM 1773 C CA . THR A 1 225 ? -2.339 7.834 7.671 1.00 88.88 225 THR A CA 1
ATOM 1774 C C . THR A 1 225 ? -2.736 6.418 7.268 1.00 88.88 225 THR A C 1
ATOM 1776 O O . THR A 1 225 ? -1.873 5.598 7.006 1.00 88.88 225 THR A O 1
ATOM 1779 N N . ILE A 1 226 ? -4.027 6.141 7.077 1.00 92.31 226 ILE A N 1
ATOM 1780 C CA . ILE A 1 226 ? -4.486 4.829 6.590 1.00 92.31 226 ILE A CA 1
ATOM 1781 C C . ILE A 1 226 ? -3.892 4.505 5.210 1.00 92.31 226 ILE A C 1
ATOM 1783 O O . ILE A 1 226 ? -3.537 3.360 4.943 1.00 92.31 226 ILE A O 1
ATOM 1787 N N . ALA A 1 227 ? -3.757 5.495 4.325 1.00 88.38 227 ALA A N 1
ATOM 1788 C CA . ALA A 1 227 ? -3.112 5.309 3.030 1.00 88.38 227 ALA A CA 1
ATOM 1789 C C . ALA A 1 227 ? -1.605 5.016 3.152 1.00 88.38 227 ALA A C 1
ATOM 1791 O O . ALA A 1 227 ? -1.100 4.225 2.360 1.00 88.38 227 ALA A O 1
ATOM 1792 N N . HIS A 1 228 ? -0.907 5.628 4.109 1.00 85.69 228 HIS A N 1
ATOM 1793 C CA . HIS A 1 228 ? 0.499 5.359 4.422 1.00 85.69 228 HIS A CA 1
ATOM 1794 C C . HIS A 1 228 ? 0.675 3.934 4.959 1.00 85.69 228 HIS A C 1
ATOM 1796 O O . HIS A 1 228 ? 1.459 3.151 4.428 1.00 85.69 228 HIS A O 1
ATOM 1802 N N . GLU A 1 229 ? -0.152 3.560 5.931 1.00 88.44 229 GLU A N 1
ATOM 1803 C CA . GLU A 1 229 ? -0.177 2.230 6.537 1.00 88.44 229 GLU A CA 1
ATOM 1804 C C . GLU A 1 229 ? -0.542 1.125 5.534 1.00 88.44 229 GLU A C 1
ATOM 1806 O O . GLU A 1 229 ? 0.048 0.044 5.540 1.00 88.44 229 GLU A O 1
ATOM 1811 N N . LEU A 1 230 ? -1.446 1.406 4.586 1.00 88.19 230 LEU A N 1
ATOM 1812 C CA . LEU A 1 230 ? -1.679 0.516 3.446 1.00 88.19 230 LEU A CA 1
ATOM 1813 C C . LEU A 1 230 ? -0.383 0.282 2.662 1.00 88.19 230 LEU A C 1
ATOM 1815 O O . LEU A 1 230 ? -0.121 -0.841 2.239 1.00 88.19 230 LEU A O 1
ATOM 1819 N N . GLY A 1 231 ? 0.429 1.325 2.490 1.00 81.62 231 GLY A N 1
ATOM 1820 C CA . GLY A 1 231 ? 1.747 1.223 1.882 1.00 81.62 231 GLY A CA 1
ATOM 1821 C C . GLY A 1 231 ? 2.669 0.290 2.657 1.00 81.62 231 GLY A C 1
ATOM 1822 O O . GLY A 1 231 ? 3.284 -0.566 2.040 1.00 81.62 231 GLY A O 1
ATOM 1823 N N . HIS A 1 232 ? 2.715 0.364 3.987 1.00 81.12 232 HIS A N 1
ATOM 1824 C CA . HIS A 1 232 ? 3.473 -0.596 4.804 1.00 81.12 232 HIS A CA 1
ATOM 1825 C C . HIS A 1 232 ? 2.962 -2.033 4.698 1.00 81.12 232 HIS A C 1
ATOM 1827 O O . HIS A 1 232 ? 3.745 -2.975 4.778 1.00 81.12 232 HIS A O 1
ATOM 1833 N N . ARG A 1 233 ? 1.654 -2.212 4.504 1.00 82.94 233 ARG A N 1
ATOM 1834 C CA . ARG A 1 233 ? 1.046 -3.532 4.320 1.00 82.94 233 ARG A CA 1
ATOM 1835 C C . ARG A 1 233 ? 1.411 -4.155 2.971 1.00 82.94 233 ARG A C 1
ATOM 1837 O O . ARG A 1 233 ? 1.720 -5.344 2.912 1.00 82.94 233 ARG A O 1
ATOM 1844 N N . ILE A 1 234 ? 1.245 -3.399 1.883 1.00 79.31 234 ILE A N 1
ATOM 1845 C CA . ILE A 1 234 ? 1.325 -3.949 0.520 1.00 79.31 234 ILE A CA 1
ATOM 1846 C C . ILE A 1 234 ? 2.706 -3.775 -0.117 1.00 79.31 234 ILE A C 1
ATOM 1848 O O . ILE A 1 234 ? 3.060 -4.555 -1.000 1.00 79.31 234 ILE A O 1
ATOM 1852 N N . CYS A 1 235 ? 3.484 -2.783 0.322 1.00 67.88 235 CYS A N 1
ATOM 1853 C CA . CYS A 1 235 ? 4.885 -2.602 -0.051 1.00 67.88 235 CYS A CA 1
ATOM 1854 C C . CYS A 1 235 ? 5.790 -3.283 0.997 1.00 67.88 235 CYS A C 1
ATOM 1856 O O . CYS A 1 235 ? 5.367 -3.525 2.118 1.00 67.88 235 CYS A O 1
ATOM 1858 N N . ARG A 1 236 ? 7.026 -3.623 0.605 1.00 63.53 236 ARG A N 1
ATOM 1859 C CA . ARG A 1 236 ? 8.015 -4.464 1.320 1.00 63.53 236 ARG A CA 1
ATOM 1860 C C . ARG A 1 236 ? 7.940 -4.590 2.851 1.00 63.53 236 ARG A C 1
ATOM 1862 O O . ARG A 1 236 ? 7.761 -3.623 3.583 1.00 63.53 236 ARG A O 1
ATOM 1869 N N . SER A 1 237 ? 8.400 -5.764 3.302 1.00 48.25 237 SER A N 1
ATOM 1870 C CA . SER A 1 237 ? 9.096 -5.943 4.581 1.00 48.25 237 SER A CA 1
ATOM 1871 C C . SER A 1 237 ? 10.630 -5.941 4.367 1.00 48.25 237 SER A C 1
ATOM 1873 O O . SER A 1 237 ? 11.106 -6.701 3.519 1.00 48.25 237 SER A O 1
ATOM 1875 N N . PRO A 1 238 ? 11.415 -5.131 5.106 1.00 51.00 238 PRO A N 1
ATOM 1876 C CA . PRO A 1 238 ? 10.951 -4.082 6.004 1.00 51.00 238 PRO A CA 1
ATOM 1877 C C . PRO A 1 238 ? 10.460 -2.847 5.221 1.00 51.00 238 PRO A C 1
ATOM 1879 O O . PRO A 1 238 ? 10.984 -2.551 4.138 1.00 51.00 238 PRO A O 1
ATOM 1882 N N . PRO A 1 239 ? 9.474 -2.116 5.764 1.00 54.78 239 PRO A N 1
ATOM 1883 C CA . PRO A 1 239 ? 8.986 -0.889 5.157 1.00 54.78 239 PRO A CA 1
ATOM 1884 C C . PRO A 1 239 ? 10.114 0.144 5.066 1.00 54.78 239 PRO A C 1
ATOM 1886 O O . PRO A 1 239 ? 10.832 0.375 6.036 1.00 54.78 239 PRO A O 1
ATOM 1889 N N . SER A 1 240 ? 10.288 0.773 3.900 1.00 57.22 240 SER A N 1
ATOM 1890 C CA . SER A 1 240 ? 11.200 1.915 3.752 1.00 57.22 240 SER A CA 1
ATOM 1891 C C . SER A 1 240 ? 10.409 3.192 3.523 1.00 57.22 240 SER A C 1
ATOM 1893 O O . SER A 1 240 ? 9.515 3.210 2.674 1.00 57.22 240 SER A O 1
ATOM 1895 N N . HIS A 1 241 ? 10.778 4.247 4.240 1.00 68.19 241 HIS A N 1
ATOM 1896 C CA . HIS A 1 241 ? 10.182 5.566 4.096 1.00 68.19 241 HIS A CA 1
ATOM 1897 C C . HIS A 1 241 ? 10.782 6.362 2.934 1.00 68.19 241 HIS A C 1
ATOM 1899 O O . HIS A 1 241 ? 11.962 6.224 2.605 1.00 68.19 241 HIS A O 1
ATOM 1905 N N . ASP A 1 242 ? 9.966 7.240 2.356 1.00 62.66 242 ASP A N 1
ATOM 1906 C CA . ASP A 1 242 ? 10.413 8.265 1.423 1.00 62.66 242 ASP A CA 1
ATOM 1907 C C . ASP A 1 242 ? 11.260 9.311 2.150 1.00 62.66 242 ASP A C 1
ATOM 1909 O O . ASP A 1 242 ? 11.069 9.605 3.330 1.00 62.66 242 ASP A O 1
ATOM 1913 N N . THR A 1 243 ? 12.198 9.913 1.423 1.00 59.22 243 THR A N 1
ATOM 1914 C CA . THR A 1 243 ? 13.120 10.918 1.974 1.00 59.22 243 THR A CA 1
ATOM 1915 C C . THR A 1 243 ? 12.663 12.353 1.733 1.00 59.22 243 THR A C 1
ATOM 1917 O O . THR A 1 243 ? 13.304 13.287 2.216 1.00 59.22 243 THR A O 1
ATOM 1920 N N . GLN A 1 244 ? 11.578 12.565 0.979 1.00 61.75 244 GLN A N 1
ATOM 1921 C CA . GLN A 1 244 ? 11.196 13.896 0.522 1.00 61.75 244 GLN A CA 1
ATOM 1922 C C . GLN A 1 244 ? 9.825 14.349 1.034 1.00 61.75 244 GLN A C 1
ATOM 1924 O O . GLN A 1 244 ? 8.853 13.600 1.099 1.00 61.75 244 GLN A O 1
ATOM 1929 N N . ALA A 1 245 ? 9.748 15.636 1.378 1.00 62.75 245 ALA A N 1
ATOM 1930 C CA . ALA A 1 245 ? 8.516 16.272 1.821 1.00 62.75 245 ALA A CA 1
ATOM 1931 C C . ALA A 1 245 ? 7.432 16.229 0.730 1.00 62.75 245 ALA A C 1
ATOM 1933 O O . ALA A 1 245 ? 7.716 16.464 -0.446 1.00 62.75 245 ALA A O 1
ATOM 1934 N N . GLY A 1 246 ? 6.182 15.981 1.129 1.00 64.69 246 GLY A N 1
ATOM 1935 C CA . GLY A 1 246 ? 5.045 15.855 0.213 1.00 64.69 246 GLY A CA 1
ATOM 1936 C C . GLY A 1 246 ? 4.718 14.419 -0.197 1.00 64.69 246 GLY A C 1
ATOM 1937 O O . GLY A 1 246 ? 3.623 14.196 -0.724 1.00 64.69 246 GLY A O 1
ATOM 1938 N N . ASP A 1 247 ? 5.620 13.472 0.065 1.00 69.50 247 ASP A N 1
ATOM 1939 C CA . ASP A 1 247 ? 5.460 12.084 -0.351 1.00 69.50 247 ASP A CA 1
ATOM 1940 C C . ASP A 1 247 ? 4.631 11.268 0.638 1.00 69.50 247 ASP A C 1
ATOM 1942 O O . ASP A 1 247 ? 4.719 11.468 1.855 1.00 69.50 247 ASP A O 1
ATOM 1946 N N . LEU A 1 248 ? 3.837 10.338 0.096 1.00 74.25 248 LEU A N 1
ATOM 1947 C CA . LEU A 1 248 ? 2.955 9.484 0.884 1.00 74.25 248 LEU A CA 1
ATOM 1948 C C . LEU A 1 248 ? 3.731 8.692 1.938 1.00 74.25 248 LEU A C 1
ATOM 1950 O O . LEU A 1 248 ? 3.273 8.674 3.073 1.00 74.25 248 LEU A O 1
ATOM 1954 N N . MET A 1 249 ? 4.880 8.090 1.602 1.00 76.75 249 MET A N 1
ATOM 1955 C CA . MET A 1 249 ? 5.619 7.206 2.515 1.00 76.75 249 MET A CA 1
ATOM 1956 C C . MET A 1 249 ? 6.680 7.940 3.348 1.00 76.75 249 MET A C 1
ATOM 1958 O O . MET A 1 249 ? 7.597 7.307 3.859 1.00 76.75 249 MET A O 1
ATOM 1962 N N . LEU A 1 250 ? 6.603 9.266 3.505 1.00 73.19 250 LEU A N 1
ATOM 1963 C CA . LEU A 1 250 ? 7.546 10.017 4.343 1.00 73.19 250 LEU A CA 1
ATOM 1964 C C . LEU A 1 250 ? 7.405 9.635 5.828 1.00 73.19 250 LEU A C 1
ATOM 1966 O O . LEU A 1 250 ? 6.320 9.758 6.386 1.00 73.19 250 LEU A O 1
ATOM 1970 N N . GLU A 1 251 ? 8.517 9.298 6.488 1.00 66.12 251 GLU A N 1
ATOM 1971 C CA . GLU A 1 251 ? 8.569 8.794 7.880 1.00 66.12 251 GLU A CA 1
ATOM 1972 C C . GLU A 1 251 ? 7.836 9.672 8.910 1.00 66.12 251 GLU A C 1
ATOM 1974 O O . GLU A 1 251 ? 7.303 9.181 9.899 1.00 66.12 251 GLU A O 1
ATOM 1979 N N . LYS A 1 252 ? 7.836 10.999 8.722 1.00 64.06 252 LYS A N 1
ATOM 1980 C CA . LYS A 1 252 ? 7.257 11.952 9.683 1.00 64.06 252 LYS A CA 1
ATOM 1981 C C . LYS A 1 252 ? 6.346 12.952 8.992 1.00 64.06 252 LYS A C 1
ATOM 1983 O O . LYS A 1 252 ? 6.724 14.101 8.756 1.00 64.06 252 LYS A O 1
ATOM 1988 N N . THR A 1 253 ? 5.118 12.546 8.700 1.00 56.03 253 THR A N 1
ATOM 1989 C CA . THR A 1 253 ? 4.084 13.468 8.216 1.00 56.03 253 THR A CA 1
ATOM 1990 C C . THR A 1 253 ? 3.384 14.155 9.388 1.00 56.03 253 THR A C 1
ATOM 1992 O O . THR A 1 253 ? 2.694 13.509 10.172 1.00 56.03 253 THR A O 1
ATOM 1995 N N . LYS A 1 254 ? 3.548 15.478 9.521 1.00 54.88 254 LYS A N 1
ATOM 1996 C CA . LYS A 1 254 ? 2.951 16.254 10.627 1.00 54.88 254 LYS A CA 1
ATOM 1997 C C . LYS A 1 254 ? 1.578 16.862 10.322 1.00 54.88 254 LYS A C 1
ATOM 1999 O O . LYS A 1 254 ? 0.906 17.277 11.258 1.00 54.88 254 LYS A O 1
ATOM 2004 N N . ASP A 1 255 ? 1.161 16.951 9.059 1.00 56.28 255 ASP A N 1
ATOM 2005 C CA . ASP A 1 255 ? 0.027 17.806 8.672 1.00 56.28 255 ASP A CA 1
ATOM 2006 C C . ASP A 1 255 ? -0.989 17.179 7.698 1.00 56.28 255 ASP A C 1
ATOM 2008 O O . ASP A 1 255 ? -1.934 17.859 7.300 1.00 56.28 255 ASP A O 1
ATOM 2012 N N . GLY A 1 256 ? -0.840 15.902 7.322 1.00 53.62 256 GLY A N 1
ATOM 2013 C CA . GLY A 1 256 ? -1.803 15.201 6.456 1.00 53.62 256 GLY A CA 1
ATOM 2014 C C . GLY A 1 256 ? -1.909 15.774 5.036 1.00 53.62 256 GLY A C 1
ATOM 2015 O O . GLY A 1 256 ? -2.882 15.509 4.332 1.00 53.62 256 GLY A O 1
ATOM 2016 N N . ARG A 1 257 ? -0.935 16.590 4.603 1.00 57.06 257 ARG A N 1
ATOM 2017 C CA . ARG A 1 257 ? -0.923 17.213 3.266 1.00 57.06 257 ARG A CA 1
ATOM 2018 C C . ARG A 1 257 ? -0.192 16.379 2.210 1.00 57.06 257 ARG A C 1
ATOM 2020 O O . ARG A 1 257 ? -0.246 16.708 1.022 1.00 57.06 257 ARG A O 1
ATOM 2027 N N . ASN A 1 258 ? 0.460 15.293 2.615 1.00 61.12 258 ASN A N 1
ATOM 2028 C CA . ASN A 1 258 ? 1.307 14.461 1.764 1.00 61.12 258 ASN A CA 1
ATOM 2029 C C . ASN A 1 258 ? 0.504 13.453 0.921 1.00 61.12 258 ASN A C 1
ATOM 2031 O O . ASN A 1 258 ? 0.608 12.246 1.066 1.00 61.12 258 ASN A O 1
ATOM 2035 N N . ASN A 1 259 ? -0.313 13.922 -0.014 1.00 56.31 259 ASN A N 1
ATOM 2036 C CA . ASN A 1 259 ? -1.188 13.025 -0.790 1.00 56.31 259 ASN A CA 1
ATOM 2037 C C . ASN A 1 259 ? -0.564 12.529 -2.099 1.00 56.31 259 ASN A C 1
ATOM 2039 O O . ASN A 1 259 ? -1.256 11.952 -2.943 1.00 56.31 259 ASN A O 1
ATOM 2043 N N . LYS A 1 260 ? 0.724 12.812 -2.318 1.00 59.62 260 LYS A N 1
ATOM 2044 C CA . LYS A 1 260 ? 1.407 12.453 -3.552 1.00 59.62 260 LYS A CA 1
ATOM 2045 C C . LYS A 1 260 ? 2.206 11.197 -3.313 1.00 59.62 260 LYS A C 1
ATOM 2047 O O . LYS A 1 260 ? 3.246 11.204 -2.673 1.00 59.62 260 LYS A O 1
ATOM 2052 N N . ILE A 1 261 ? 1.752 10.129 -3.936 1.00 56.19 261 ILE A N 1
ATOM 2053 C CA . ILE A 1 261 ? 2.705 9.131 -4.363 1.00 56.19 261 ILE A CA 1
ATOM 2054 C C . ILE A 1 261 ? 3.461 9.778 -5.532 1.00 56.19 261 ILE A C 1
ATOM 2056 O O . ILE A 1 261 ? 2.806 10.270 -6.458 1.00 56.19 261 ILE A O 1
ATOM 2060 N N . ARG A 1 262 ? 4.795 9.899 -5.443 1.00 53.59 262 ARG A N 1
ATOM 2061 C CA . ARG A 1 262 ? 5.646 10.496 -6.497 1.00 53.59 262 ARG A CA 1
ATOM 2062 C C . ARG A 1 262 ? 5.394 9.846 -7.870 1.00 53.59 262 ARG A C 1
ATOM 2064 O O . ARG A 1 262 ? 4.553 8.992 -8.036 1.00 53.59 262 ARG A O 1
ATOM 2071 N N . ARG A 1 263 ? 6.050 10.248 -8.941 1.00 46.56 263 ARG A N 1
ATOM 2072 C CA . ARG A 1 263 ? 6.174 9.389 -10.133 1.00 46.56 263 ARG A CA 1
ATOM 2073 C C . ARG A 1 263 ? 7.552 9.715 -10.684 1.00 46.56 263 ARG A C 1
ATOM 2075 O O . ARG A 1 263 ? 7.822 10.905 -10.848 1.00 46.56 263 ARG A O 1
ATOM 2082 N N . PRO A 1 264 ? 8.449 8.755 -10.959 1.00 43.81 264 PRO A N 1
ATOM 2083 C CA . PRO A 1 264 ? 9.560 9.017 -11.833 1.00 43.81 264 PRO A CA 1
ATOM 2084 C C . PRO A 1 264 ? 8.954 9.426 -13.169 1.00 43.81 264 PRO A C 1
ATOM 2086 O O . PRO A 1 264 ? 7.820 9.075 -13.514 1.00 43.81 264 PRO A O 1
ATOM 2089 N N . ARG A 1 265 ? 9.727 10.191 -13.923 1.00 43.72 265 ARG A N 1
ATOM 2090 C CA . ARG A 1 265 ? 9.354 10.739 -15.226 1.00 43.72 265 ARG A CA 1
ATOM 2091 C C . ARG A 1 265 ? 9.345 9.653 -16.323 1.00 43.72 265 ARG A C 1
ATOM 2093 O O . ARG A 1 265 ? 9.843 9.883 -17.414 1.00 43.72 265 ARG A O 1
ATOM 2100 N N . VAL A 1 266 ? 8.799 8.473 -16.014 1.00 41.06 266 VAL A N 1
ATOM 2101 C CA . VAL A 1 266 ? 8.498 7.361 -16.924 1.00 41.06 266 VAL A CA 1
ATOM 2102 C C . VAL A 1 266 ? 6.978 7.299 -17.057 1.00 41.06 266 VAL A C 1
ATOM 2104 O O . VAL A 1 266 ? 6.256 7.228 -16.059 1.00 41.06 266 VAL A O 1
ATOM 2107 N N . LYS A 1 267 ? 6.466 7.381 -18.288 1.00 41.34 267 LYS A N 1
ATOM 2108 C CA . LYS A 1 267 ? 5.020 7.374 -18.537 1.00 41.34 267 LYS A CA 1
ATOM 2109 C C . LYS A 1 267 ? 4.521 5.930 -18.517 1.00 41.34 267 LYS A C 1
ATOM 2111 O O . LYS A 1 267 ? 4.940 5.121 -19.339 1.00 41.34 267 LYS A O 1
ATOM 2116 N N . LEU A 1 268 ? 3.627 5.624 -17.578 1.00 41.19 268 LEU A N 1
ATOM 2117 C CA . LEU A 1 268 ? 2.912 4.350 -17.549 1.00 41.19 268 LEU A CA 1
ATOM 2118 C C . LEU A 1 268 ? 1.917 4.273 -18.710 1.00 41.19 268 LEU A C 1
ATOM 2120 O O . LEU A 1 268 ? 1.205 5.248 -18.973 1.00 41.19 268 LEU A O 1
ATOM 2124 N N . VAL A 1 269 ? 1.824 3.104 -19.341 1.00 41.56 269 VAL A N 1
ATOM 2125 C CA . VAL A 1 269 ? 0.759 2.778 -20.295 1.00 41.56 269 VAL A CA 1
ATOM 2126 C C . VAL A 1 269 ? 0.013 1.519 -19.881 1.00 41.56 269 VAL A C 1
ATOM 2128 O O . VAL A 1 269 ? 0.597 0.558 -19.380 1.00 41.56 269 VAL A O 1
ATOM 2131 N N . ASN A 1 270 ? -1.304 1.553 -20.079 1.00 36.72 270 ASN A N 1
ATOM 2132 C CA . ASN A 1 270 ? -2.163 0.383 -19.951 1.00 36.72 270 ASN A CA 1
ATOM 2133 C C . ASN A 1 270 ? -2.157 -0.375 -21.274 1.00 36.72 270 ASN A C 1
ATOM 2135 O O . ASN A 1 270 ? -2.050 0.240 -22.336 1.00 36.72 270 ASN A O 1
ATOM 2139 N N . ARG A 1 271 ? -2.270 -1.705 -21.206 1.00 30.64 271 ARG A N 1
ATOM 2140 C CA . ARG A 1 271 ? -2.300 -2.547 -22.404 1.00 30.64 271 ARG A CA 1
ATOM 2141 C C . ARG A 1 271 ? -3.501 -2.105 -23.242 1.00 30.64 271 ARG A C 1
ATOM 2143 O O . ARG A 1 271 ? -4.577 -1.967 -22.655 1.00 30.64 271 ARG A O 1
ATOM 2150 N N . PRO A 1 272 ? -3.358 -1.845 -24.553 1.00 28.81 272 PRO A N 1
ATOM 2151 C CA . PRO A 1 272 ? -4.534 -1.680 -25.389 1.00 28.81 272 PRO A CA 1
ATOM 2152 C C . PRO A 1 272 ? -5.364 -2.956 -25.244 1.00 28.81 272 PRO A C 1
ATOM 2154 O O . PRO A 1 272 ? -4.851 -4.065 -25.418 1.00 28.81 272 PRO A O 1
ATOM 2157 N N . THR A 1 273 ? -6.614 -2.804 -24.813 1.00 27.38 273 THR A N 1
ATOM 2158 C CA . THR A 1 273 ? -7.577 -3.903 -24.846 1.00 27.38 273 THR A CA 1
ATOM 2159 C C . THR A 1 273 ? -7.697 -4.337 -26.313 1.00 27.38 273 THR A C 1
ATOM 2161 O O . THR A 1 273 ? -7.743 -3.442 -27.162 1.00 27.38 273 THR A O 1
ATOM 2164 N N . PRO A 1 274 ? -7.675 -5.649 -26.616 1.00 31.27 274 PRO A N 1
ATOM 2165 C CA . PRO A 1 274 ? -7.815 -6.150 -27.983 1.00 31.27 274 PRO A CA 1
ATOM 2166 C C . PRO A 1 274 ? -9.013 -5.552 -28.724 1.00 31.27 274 PRO A C 1
ATOM 2168 O O . PRO A 1 274 ? -10.059 -5.336 -28.066 1.00 31.27 274 PRO A O 1
#

Foldseek 3Di:
DDDDDDPVVCPFDFDAPPDDFFLLLEAEAQGKWKWKAAPQPQKDKDKQFPVRPRPQKDKDWDDDPPDRTIMIMIHGHDFGKMKIFIAGNVPRDGPHIDIHGHFHDLEFEEEEEEDPPQPDDADVVVLQVLLCVLNCVGNVRHYDYPDYYYCVVVQDQPDDDQADECVPPNRVVSVCSRDDPPPGQAYEYEDGAHPPRDQKDEDARYIYGHPNPPDNVCSLQRSLVVSLNVCCHGPDVVHDADPDPLDSRHPDDDRSNNSDRDDTSIDIDDDPDD

Radius of gyration: 21.05 Å; chains: 1; bounding box: 58×35×66 Å

Sequence (274 aa):
MAITVKPKDLTDGFEAAGGGNMPWQLIERGGARGLIIKGADDLDFEVFSVDGNWQGLIFSETDLYKADHREIWLSGQRQGLYSFNFVSRSSGATVYYINVDVVNELEVVAAFYYLPGVRKKFNVEQIVKKVNAIWNRSANVTIKSLGMFDEGLGQKLDIHEPEISLDNKKHLGALIDYGNHASANWHVYLGWGVEGDIPGETLGTRTIIDTLRRKETELDFVSHTIAHELGHRICRSPPSHDTQAGDLMLEKTKDGRNNKIRRPRVKLVNRPTP

Organism: NCBI:txid2763117